Protein AF-A0A7K3VW36-F1 (afdb_monomer_lite)

Secondary structure (DSSP, 8-state):
-PPP--------------------------------HHHHHHHHHHHHHHHHHHT--SHHHHHHHHHHHGGGGGGS-HHHHHHHHHHHHT-SSHHHHHHHHHHHHHHHTT----HHHHHHHHHHHHT--SHHHHHHHHHHHGGGGTT--HHHHHHHHHHHHT--SHHHHHHHHHHGGGTGGGS-HHHHHHHHHHHHT--SHHHHHHHHHHHTTTGGGS-HHHHHHHHHHHHH-SSHHHHHHHHHHHSPP-

Structure (mmCIF, N/CA/C/O backbone):
data_AF-A0A7K3VW36-F1
#
_entry.id   AF-A0A7K3VW36-F1
#
loop_
_atom_site.group_PDB
_atom_site.id
_atom_site.type_symbol
_atom_site.label_atom_id
_atom_site.label_alt_id
_atom_site.label_comp_id
_atom_site.label_asym_id
_atom_site.label_entity_id
_atom_site.label_seq_id
_atom_site.pdbx_PDB_ins_code
_atom_site.Cartn_x
_atom_site.Cartn_y
_atom_site.Cartn_z
_atom_site.occupancy
_atom_site.B_iso_or_equiv
_atom_site.auth_seq_id
_atom_site.auth_comp_id
_atom_site.auth_asym_id
_atom_site.auth_atom_id
_atom_site.pdbx_PDB_model_num
ATOM 1 N N . MET A 1 1 ? 19.835 29.875 17.568 1.00 36.44 1 MET A N 1
ATOM 2 C CA . MET A 1 1 ? 20.721 29.649 18.728 1.00 36.44 1 MET A CA 1
ATOM 3 C C . MET A 1 1 ? 19.894 29.702 20.003 1.00 36.44 1 MET A C 1
ATOM 5 O O . MET A 1 1 ? 19.387 30.773 20.309 1.00 36.44 1 MET A O 1
ATOM 9 N N . PRO A 1 2 ? 19.715 28.583 20.715 1.00 43.22 2 PRO A N 1
ATOM 10 C CA . PRO A 1 2 ? 19.295 28.574 22.111 1.00 43.22 2 PRO A CA 1
ATOM 11 C C . PRO A 1 2 ? 20.517 28.477 23.054 1.00 43.22 2 PRO A C 1
ATOM 13 O O . PRO A 1 2 ? 21.545 27.924 22.655 1.00 43.22 2 PRO A O 1
ATOM 16 N N . PRO A 1 3 ? 20.447 29.038 24.275 1.00 42.12 3 PRO A N 1
ATOM 17 C CA . PRO A 1 3 ? 21.609 29.214 25.141 1.00 42.12 3 PRO A CA 1
ATOM 18 C C . PRO A 1 3 ? 21.984 27.955 25.934 1.00 42.12 3 PRO A C 1
ATOM 20 O O . PRO A 1 3 ? 21.138 27.226 26.451 1.00 42.12 3 PRO A O 1
ATOM 23 N N . HIS A 1 4 ? 23.298 27.770 26.060 1.00 32.81 4 HIS A N 1
ATOM 24 C CA . HIS A 1 4 ? 23.972 26.875 26.991 1.00 32.81 4 HIS A CA 1
ATOM 25 C C . HIS A 1 4 ? 23.725 27.302 28.445 1.00 32.81 4 HIS A C 1
ATOM 27 O O . HIS A 1 4 ? 23.904 28.470 28.782 1.00 32.81 4 HIS A O 1
ATOM 33 N N . PHE A 1 5 ? 23.422 26.342 29.319 1.00 33.84 5 PHE A N 1
ATOM 34 C CA . PHE A 1 5 ? 23.560 26.499 30.767 1.00 33.84 5 PHE A CA 1
ATOM 35 C C . PHE A 1 5 ? 24.604 25.501 31.277 1.00 33.84 5 PHE A C 1
ATOM 37 O O . PHE A 1 5 ? 24.358 24.300 31.337 1.00 33.84 5 PHE A O 1
ATOM 44 N N . SER A 1 6 ? 25.770 26.034 31.639 1.00 33.41 6 SER A N 1
ATOM 45 C CA . SER A 1 6 ? 26.812 25.364 32.421 1.00 33.41 6 SER A CA 1
ATOM 46 C C . SER A 1 6 ? 27.035 26.146 33.713 1.00 33.41 6 SER A C 1
ATOM 48 O O . SER A 1 6 ? 27.179 27.366 33.643 1.00 33.41 6 SER A O 1
ATOM 50 N N . ARG A 1 7 ? 27.102 25.427 34.845 1.00 32.59 7 ARG A N 1
ATOM 51 C CA . ARG A 1 7 ? 27.900 25.643 36.084 1.00 32.59 7 ARG A CA 1
ATOM 52 C C . ARG A 1 7 ? 27.167 24.997 37.268 1.00 32.59 7 ARG A C 1
ATOM 54 O O . ARG A 1 7 ? 26.006 25.298 37.506 1.00 32.59 7 ARG A O 1
ATOM 61 N N . GLU A 1 8 ? 27.694 23.921 37.852 1.00 30.16 8 GLU A N 1
ATOM 62 C CA . GLU A 1 8 ? 28.789 23.856 38.847 1.00 30.16 8 GLU A CA 1
ATOM 63 C C . GLU A 1 8 ? 28.429 24.445 40.220 1.00 30.16 8 GLU A C 1
ATOM 65 O O . GLU A 1 8 ? 28.323 25.655 40.360 1.00 30.16 8 GLU A O 1
ATOM 70 N N . PHE A 1 9 ? 28.376 23.576 41.238 1.00 30.92 9 PHE A N 1
ATOM 71 C CA . PHE A 1 9 ? 28.711 23.860 42.644 1.00 30.92 9 PHE A CA 1
ATOM 72 C C . PHE A 1 9 ? 29.263 22.559 43.265 1.00 30.92 9 PHE A C 1
ATOM 74 O O . PHE A 1 9 ? 28.558 21.560 43.354 1.00 30.92 9 PHE A O 1
ATOM 81 N N . HIS A 1 10 ? 30.592 22.433 43.331 1.00 30.31 10 HIS A N 1
ATOM 82 C CA . HIS A 1 10 ? 31.450 22.511 44.527 1.00 30.31 10 HIS A CA 1
ATOM 83 C C . HIS A 1 10 ? 31.069 21.647 45.751 1.00 30.31 10 HIS A C 1
ATOM 85 O O . HIS A 1 10 ? 30.142 21.966 46.482 1.00 30.31 10 HIS A O 1
ATOM 91 N N . GLY A 1 11 ? 31.929 20.651 46.018 1.00 27.89 11 GLY A N 1
ATOM 92 C CA . GLY A 1 11 ? 32.688 20.532 47.274 1.00 27.89 11 GLY A CA 1
ATOM 93 C C . GLY A 1 11 ? 32.010 19.893 48.492 1.00 27.89 11 GLY A C 1
ATOM 94 O O . GLY A 1 11 ? 31.206 20.529 49.155 1.00 27.89 11 GLY A O 1
ATOM 95 N N . ASN A 1 12 ? 32.453 18.696 48.895 1.00 30.39 12 ASN A N 1
ATOM 96 C CA . ASN A 1 12 ? 33.393 18.567 50.020 1.00 30.39 12 ASN A CA 1
ATOM 97 C C . ASN A 1 12 ? 33.825 17.113 50.263 1.00 30.39 12 ASN A C 1
ATOM 99 O O . ASN A 1 12 ? 33.031 16.177 50.201 1.00 30.39 12 ASN A O 1
ATOM 103 N N . SER A 1 13 ? 35.110 16.969 50.571 1.00 31.59 13 SER A N 1
ATOM 104 C CA . SER A 1 13 ? 35.807 15.726 50.895 1.00 31.59 13 SER A CA 1
ATOM 105 C C . SER A 1 13 ? 35.959 15.534 52.412 1.00 31.59 13 SER A C 1
ATOM 107 O O . SER A 1 13 ? 35.930 16.501 53.165 1.00 31.59 13 SER A O 1
ATOM 109 N N . PHE A 1 14 ? 36.287 14.287 52.780 1.00 31.48 14 PHE A N 1
ATOM 110 C CA . PHE A 1 14 ? 36.946 13.790 54.005 1.00 31.48 14 PHE A CA 1
ATOM 111 C C . PHE A 1 14 ? 36.103 13.304 55.195 1.00 31.48 14 PHE A C 1
ATOM 113 O O . PHE A 1 14 ? 35.306 14.027 55.778 1.00 31.48 14 PHE A O 1
ATOM 120 N N . GLY A 1 15 ? 36.419 12.070 55.620 1.00 31.69 15 GLY A N 1
ATOM 121 C CA . GLY A 1 15 ? 36.076 11.522 56.935 1.00 31.69 15 GLY A CA 1
ATOM 122 C C . GLY A 1 15 ? 36.072 9.990 57.002 1.00 31.69 15 GLY A C 1
ATOM 123 O O . GLY A 1 15 ? 35.011 9.383 57.073 1.00 31.69 15 GLY A O 1
ATOM 124 N N . LEU A 1 16 ? 37.249 9.354 56.965 1.00 31.91 16 LEU A N 1
ATOM 125 C CA . LEU A 1 16 ? 37.442 7.927 57.267 1.00 31.91 16 LEU A CA 1
ATOM 126 C C . LEU A 1 16 ? 37.305 7.652 58.779 1.00 31.91 16 LEU A C 1
ATOM 128 O O . LEU A 1 16 ? 37.846 8.423 59.563 1.00 31.91 16 LEU A O 1
ATOM 132 N N . PHE A 1 17 ? 36.676 6.520 59.133 1.00 31.59 17 PHE A N 1
ATOM 133 C CA . PHE A 1 17 ? 37.038 5.509 60.160 1.00 31.59 17 PHE A CA 1
ATOM 134 C C . PHE A 1 17 ? 35.830 4.966 60.949 1.00 31.59 17 PHE A C 1
ATOM 136 O O . PHE A 1 17 ? 35.119 5.708 61.613 1.00 31.59 17 PHE A O 1
ATOM 143 N N . GLY A 1 18 ? 35.662 3.634 60.926 1.00 30.70 18 GLY A N 1
ATOM 144 C CA . GLY A 1 18 ? 34.787 2.891 61.845 1.00 30.70 18 GLY A CA 1
ATOM 145 C C . GLY A 1 18 ? 34.035 1.712 61.210 1.00 30.70 18 GLY A C 1
ATOM 146 O O . GLY A 1 18 ? 32.873 1.837 60.846 1.00 30.70 18 GLY A O 1
ATOM 147 N N . LYS A 1 19 ? 34.679 0.543 61.093 1.00 33.72 19 LYS A N 1
ATOM 148 C CA . LYS A 1 19 ? 34.010 -0.776 60.976 1.00 33.72 19 LYS A CA 1
ATOM 149 C C . LYS A 1 19 ? 33.899 -1.398 62.386 1.00 33.72 19 LYS A C 1
ATOM 151 O O . LYS A 1 19 ? 34.647 -0.968 63.259 1.00 33.72 19 LYS A O 1
ATOM 156 N N . PRO A 1 20 ? 33.241 -2.558 62.568 1.00 45.00 20 PRO A N 1
ATOM 157 C CA . PRO A 1 20 ? 31.931 -3.012 62.077 1.00 45.00 20 PRO A CA 1
ATOM 158 C C . PRO A 1 20 ? 31.096 -3.588 63.247 1.00 45.00 20 PRO A C 1
ATOM 160 O O . PRO A 1 20 ? 31.674 -3.970 64.256 1.00 45.00 20 PRO A O 1
ATOM 163 N N . SER A 1 21 ? 29.776 -3.765 63.120 1.00 31.89 21 SER A N 1
ATOM 164 C CA . SER A 1 21 ? 29.065 -4.854 63.822 1.00 31.89 21 SER A CA 1
ATOM 165 C C . SER A 1 21 ? 27.608 -4.992 63.387 1.00 31.89 21 SER A C 1
ATOM 167 O O . SER A 1 21 ? 26.874 -4.016 63.307 1.00 31.89 21 SER A O 1
ATOM 169 N N . TYR A 1 22 ? 27.219 -6.257 63.238 1.00 31.02 22 TYR A N 1
ATOM 170 C CA . TYR A 1 22 ? 25.864 -6.804 63.277 1.00 31.02 22 TYR A CA 1
ATOM 171 C C . TYR A 1 22 ? 25.029 -6.828 61.984 1.00 31.02 22 TYR A C 1
ATOM 173 O O . TYR A 1 22 ? 24.286 -5.914 61.644 1.00 31.02 22 TYR A O 1
ATOM 181 N N . ILE A 1 23 ? 25.106 -7.984 61.316 1.00 36.59 23 ILE A N 1
ATOM 182 C CA . ILE A 1 23 ? 24.089 -8.509 60.400 1.00 36.59 23 ILE A CA 1
ATOM 183 C C . ILE A 1 23 ? 23.019 -9.214 61.245 1.00 36.59 23 ILE A C 1
ATOM 185 O O . ILE A 1 23 ? 23.367 -10.101 62.026 1.00 36.59 23 ILE A O 1
ATOM 189 N N . PRO A 1 24 ? 21.730 -8.950 60.990 1.00 38.75 24 PRO A N 1
ATOM 190 C CA . PRO A 1 24 ? 20.751 -10.025 60.975 1.00 38.75 24 PRO A CA 1
ATOM 191 C C . PRO A 1 24 ? 20.142 -10.175 59.581 1.00 38.75 24 PRO A C 1
ATOM 193 O O . PRO A 1 24 ? 19.717 -9.225 58.926 1.00 38.75 24 PRO A O 1
ATOM 196 N N . GLN A 1 25 ? 20.120 -11.427 59.145 1.00 37.16 25 GLN A N 1
ATOM 197 C CA . GLN A 1 25 ? 19.519 -11.910 57.915 1.00 37.16 25 GLN A CA 1
ATOM 198 C C . GLN A 1 25 ? 18.025 -11.553 57.867 1.00 37.16 25 GLN A C 1
ATOM 200 O O . GLN A 1 25 ? 17.256 -12.041 58.692 1.00 37.16 25 GLN A O 1
ATOM 205 N N . TYR A 1 26 ? 17.594 -10.799 56.853 1.00 33.72 26 TYR A N 1
ATOM 206 C CA . TYR A 1 26 ? 16.198 -10.818 56.413 1.00 33.72 26 TYR A CA 1
ATOM 207 C C . TYR A 1 26 ? 16.093 -11.532 55.070 1.00 33.72 26 TYR A C 1
ATOM 209 O O . TYR A 1 26 ? 16.411 -11.017 54.000 1.00 33.72 26 TYR A O 1
ATOM 217 N N . ARG A 1 27 ? 15.660 -12.786 55.194 1.00 35.97 27 ARG A N 1
ATOM 218 C CA . ARG A 1 27 ? 15.194 -13.683 54.144 1.00 35.97 27 ARG A CA 1
ATOM 219 C C . ARG A 1 27 ? 14.083 -12.985 53.348 1.00 35.97 27 ARG A C 1
ATOM 221 O O . ARG A 1 27 ? 13.131 -12.463 53.922 1.00 35.97 27 ARG A O 1
ATOM 228 N N . GLY A 1 28 ? 14.238 -12.972 52.026 1.00 36.66 28 GLY A N 1
ATOM 229 C CA . GLY A 1 28 ? 13.369 -12.259 51.100 1.00 36.66 28 GLY A CA 1
ATOM 230 C C . GLY A 1 28 ? 11.897 -12.665 51.156 1.00 36.66 28 GLY A C 1
ATOM 231 O O . GLY A 1 28 ? 11.545 -13.806 51.453 1.00 36.66 28 GLY A O 1
ATOM 232 N N . SER A 1 29 ? 11.035 -11.723 50.782 1.00 34.66 29 SER A N 1
ATOM 233 C CA . SER A 1 29 ? 9.713 -12.009 50.235 1.00 34.66 29 SER A CA 1
ATOM 234 C C . SER A 1 29 ? 9.232 -10.847 49.371 1.00 34.66 29 SER A C 1
ATOM 236 O O . SER A 1 29 ? 8.868 -9.789 49.865 1.00 34.66 29 SER A O 1
ATOM 238 N N . ARG A 1 30 ? 9.199 -11.132 48.065 1.00 38.16 30 ARG A N 1
ATOM 239 C CA . ARG A 1 30 ? 8.339 -10.540 47.031 1.00 38.16 30 ARG A CA 1
ATOM 240 C C . ARG A 1 30 ? 8.540 -9.047 46.771 1.00 38.16 30 ARG A C 1
ATOM 242 O O . ARG A 1 30 ? 7.785 -8.195 47.228 1.00 38.16 30 ARG A O 1
ATOM 249 N N . LEU A 1 31 ? 9.481 -8.775 45.866 1.00 37.59 31 LEU A N 1
ATOM 250 C CA . LEU A 1 31 ? 9.362 -7.677 44.911 1.00 37.59 31 LEU A CA 1
ATOM 251 C C . LEU A 1 31 ? 8.029 -7.844 44.166 1.00 37.59 31 LEU A C 1
ATOM 253 O O . LEU A 1 31 ? 7.943 -8.521 43.144 1.00 37.59 31 LEU A O 1
ATOM 257 N N . GLY A 1 32 ? 6.967 -7.255 44.713 1.00 38.22 32 GLY A N 1
ATOM 258 C CA . GLY A 1 32 ? 5.802 -6.907 43.926 1.00 38.22 32 GLY A CA 1
ATOM 259 C C . GLY A 1 32 ? 6.311 -6.022 42.803 1.00 38.22 32 GLY A C 1
ATOM 260 O O . GLY A 1 32 ? 6.864 -4.953 43.059 1.00 38.22 32 GLY A O 1
ATOM 261 N N . THR A 1 33 ? 6.194 -6.501 41.569 1.00 41.50 33 THR A N 1
ATOM 262 C CA . THR A 1 33 ? 6.465 -5.716 40.372 1.00 41.50 33 THR A CA 1
ATOM 263 C C . THR A 1 33 ? 5.614 -4.454 40.458 1.00 41.50 33 THR A C 1
ATOM 265 O O . THR A 1 33 ? 4.423 -4.482 40.138 1.00 41.50 33 THR A O 1
ATOM 268 N N . ARG A 1 34 ? 6.198 -3.349 40.936 1.00 41.06 34 ARG A N 1
ATOM 269 C CA . ARG A 1 34 ? 5.627 -2.013 40.793 1.00 41.06 34 ARG A CA 1
ATOM 270 C C . ARG A 1 34 ? 5.617 -1.731 39.297 1.00 41.06 34 ARG A C 1
ATOM 272 O O . ARG A 1 34 ? 6.562 -1.177 38.751 1.00 41.06 34 ARG A O 1
ATOM 279 N N . ARG A 1 35 ? 4.557 -2.171 38.617 1.00 47.94 35 ARG A N 1
ATOM 280 C CA . ARG A 1 35 ? 4.200 -1.626 37.311 1.00 47.94 35 ARG A CA 1
ATOM 281 C C . ARG A 1 35 ? 3.974 -0.135 37.548 1.00 47.94 35 ARG A C 1
ATOM 283 O O . ARG A 1 35 ? 3.162 0.228 38.398 1.00 47.94 35 ARG A O 1
ATOM 290 N N . HIS A 1 36 ? 4.766 0.697 36.881 1.00 42.81 36 HIS A N 1
ATOM 291 C CA . HIS A 1 36 ? 4.729 2.148 37.024 1.00 42.81 36 HIS A CA 1
ATOM 292 C C . HIS A 1 36 ? 3.283 2.676 36.887 1.00 42.81 36 HIS A C 1
ATOM 294 O O . HIS A 1 36 ? 2.604 2.309 35.925 1.00 42.81 36 HIS A O 1
ATOM 300 N N . PRO A 1 37 ? 2.802 3.549 37.796 1.00 51.00 37 PRO A N 1
ATOM 301 C CA . PRO A 1 37 ? 1.452 4.122 37.722 1.00 51.00 37 PRO A CA 1
ATOM 302 C C . PRO A 1 37 ? 1.203 4.904 36.421 1.00 51.00 37 PRO A C 1
ATOM 304 O O . PRO A 1 37 ? 0.078 4.938 35.931 1.00 51.00 37 PRO A O 1
ATOM 307 N N . SER A 1 38 ? 2.259 5.439 35.805 1.00 53.50 38 SER A N 1
ATOM 308 C CA . SER A 1 38 ? 2.219 6.193 34.547 1.00 53.50 38 SER A CA 1
ATOM 309 C C . SER A 1 38 ? 1.736 5.375 33.340 1.00 53.50 38 SER A C 1
ATOM 311 O O . SER A 1 38 ? 1.182 5.933 32.400 1.00 53.50 38 SER A O 1
ATOM 313 N N . CYS A 1 39 ? 1.928 4.050 33.347 1.00 50.50 39 CYS A N 1
ATOM 314 C CA . CYS A 1 39 ? 1.500 3.187 32.241 1.00 50.50 39 CYS A CA 1
ATOM 315 C C . CYS A 1 39 ? 0.005 2.844 32.308 1.00 50.50 39 CYS A C 1
ATOM 317 O O . CYS A 1 39 ? -0.601 2.541 31.283 1.00 50.50 39 CYS A O 1
ATOM 319 N N . ARG A 1 40 ? -0.594 2.875 33.508 1.00 56.19 40 ARG A N 1
ATOM 320 C CA . ARG A 1 40 ? -2.008 2.529 33.699 1.00 56.19 40 ARG A CA 1
ATOM 321 C C . ARG A 1 40 ? -2.915 3.660 33.202 1.00 56.19 40 ARG A C 1
ATOM 323 O O . ARG A 1 40 ? -3.839 3.400 32.443 1.00 56.19 40 ARG A O 1
ATOM 330 N N . THR A 1 41 ? -2.553 4.906 33.504 1.00 72.25 41 THR A N 1
ATOM 331 C CA . THR A 1 41 ? -3.306 6.095 33.076 1.00 72.25 41 THR A CA 1
ATOM 332 C C . THR A 1 41 ? -3.262 6.324 31.565 1.00 72.25 41 THR A C 1
ATOM 334 O O . THR A 1 41 ? -4.254 6.755 30.987 1.00 72.25 41 THR A O 1
ATOM 337 N N . ALA A 1 42 ? -2.144 6.010 30.901 1.00 79.25 42 ALA A N 1
ATOM 338 C CA . ALA A 1 42 ? -2.022 6.154 29.449 1.00 79.25 42 ALA A CA 1
ATOM 339 C C . ALA A 1 42 ? -2.942 5.184 28.686 1.00 79.25 42 ALA A C 1
ATOM 341 O O . ALA A 1 42 ? -3.637 5.601 27.763 1.00 79.25 42 ALA A O 1
ATOM 342 N N . SER A 1 43 ? -2.990 3.911 29.095 1.00 82.19 43 SER A N 1
ATOM 343 C CA . SER A 1 43 ? -3.873 2.905 28.482 1.00 82.19 43 SER A CA 1
ATOM 344 C C . SER A 1 43 ? -5.354 3.209 28.743 1.00 82.19 43 SER A C 1
ATOM 346 O O . SER A 1 43 ? -6.169 3.166 27.823 1.00 82.19 43 SER A O 1
ATOM 348 N N . GLU A 1 44 ? -5.693 3.624 29.967 1.00 86.56 44 GLU A N 1
ATOM 349 C CA . GLU A 1 44 ? -7.048 4.066 30.323 1.00 86.56 44 GLU A CA 1
ATOM 350 C C . GLU A 1 44 ? -7.480 5.298 29.512 1.00 86.56 44 GLU A C 1
ATOM 352 O O . GLU A 1 44 ? -8.621 5.377 29.053 1.00 86.56 44 GLU A O 1
ATOM 357 N N . LEU A 1 45 ? -6.567 6.247 29.274 1.00 87.94 45 LEU A N 1
ATOM 358 C CA . LEU A 1 45 ? -6.830 7.408 28.427 1.00 87.94 45 LEU A CA 1
ATOM 359 C C . LEU A 1 45 ? -7.058 7.005 26.964 1.00 87.94 45 LEU A C 1
ATOM 361 O O . LEU A 1 45 ? -8.018 7.477 26.361 1.00 87.94 45 LEU A O 1
ATOM 365 N N . GLN A 1 46 ? -6.224 6.124 26.402 1.00 88.94 46 GLN A N 1
ATOM 366 C CA . GLN A 1 46 ? -6.404 5.613 25.036 1.00 88.94 46 GLN A CA 1
ATOM 367 C C . GLN A 1 46 ? -7.764 4.916 24.876 1.00 88.94 46 GLN A C 1
ATOM 369 O O . GLN A 1 46 ? -8.492 5.183 23.922 1.00 88.94 46 GLN A O 1
ATOM 374 N N . GLN A 1 47 ? -8.142 4.074 25.842 1.00 90.00 47 GLN A N 1
ATOM 375 C CA . GLN A 1 47 ? -9.451 3.417 25.871 1.00 90.00 47 GLN A CA 1
ATOM 376 C C . GLN A 1 47 ? -10.592 4.430 25.942 1.00 90.00 47 GLN A C 1
ATOM 378 O O . GLN A 1 47 ? -11.568 4.307 25.205 1.00 90.00 47 GLN A O 1
ATOM 383 N N . ARG A 1 48 ? -10.465 5.450 26.798 1.00 90.81 48 ARG A N 1
ATOM 384 C CA . ARG A 1 48 ? -11.478 6.497 26.938 1.00 90.81 48 ARG A CA 1
ATOM 385 C C . ARG A 1 48 ? -11.641 7.314 25.660 1.00 90.81 48 ARG A C 1
ATOM 387 O O . ARG A 1 48 ? -12.772 7.598 25.288 1.00 90.81 48 ARG A O 1
ATOM 394 N N . ILE A 1 49 ? -10.545 7.665 24.986 1.00 89.56 49 ILE A N 1
ATOM 395 C CA . ILE A 1 49 ? -10.590 8.364 23.695 1.00 89.56 49 ILE A CA 1
ATOM 396 C C . ILE A 1 49 ? -11.346 7.519 22.667 1.00 89.56 49 ILE A C 1
ATOM 398 O O . ILE A 1 49 ? -12.239 8.033 22.007 1.00 89.56 49 ILE A O 1
ATOM 402 N N . ILE A 1 50 ? -11.056 6.220 22.577 1.00 90.31 50 ILE A N 1
ATOM 403 C CA . ILE A 1 50 ? -11.733 5.334 21.620 1.00 90.31 50 ILE A CA 1
ATOM 404 C C . ILE A 1 50 ? -13.229 5.219 21.920 1.00 90.31 50 ILE A C 1
ATOM 406 O O . ILE A 1 50 ? -14.033 5.330 21.003 1.00 90.31 50 ILE A O 1
ATOM 410 N N . VAL A 1 51 ? -13.619 5.087 23.191 1.00 92.00 51 VAL A N 1
ATOM 411 C CA . VAL A 1 51 ? -15.040 5.079 23.586 1.00 92.00 51 VAL A CA 1
ATOM 412 C C . VAL A 1 51 ? -15.739 6.393 23.221 1.00 92.00 51 VAL A C 1
ATOM 414 O O . VAL A 1 51 ? -16.897 6.376 22.813 1.00 92.00 51 VAL A O 1
ATOM 417 N N . LEU A 1 52 ? -15.054 7.536 23.341 1.00 91.88 52 LEU A N 1
ATOM 418 C CA . LEU A 1 52 ? -15.617 8.820 22.917 1.00 91.88 52 LEU A CA 1
ATOM 419 C C . LEU A 1 52 ? -15.847 8.859 21.405 1.00 91.88 52 LEU A C 1
ATOM 421 O O . LEU A 1 52 ? -16.905 9.314 20.988 1.00 91.88 52 LEU A O 1
ATOM 425 N N . ILE A 1 53 ? -14.908 8.344 20.607 1.00 91.31 53 ILE A N 1
ATOM 426 C CA . ILE A 1 53 ? -15.041 8.262 19.143 1.00 91.31 53 ILE A CA 1
ATOM 427 C C . ILE A 1 53 ? -16.195 7.336 18.747 1.00 91.31 53 ILE A C 1
ATOM 429 O O . ILE A 1 53 ? -16.997 7.687 17.886 1.00 91.31 53 ILE A O 1
ATOM 433 N N . GLU A 1 54 ? -16.317 6.178 19.401 1.00 89.44 54 GLU A N 1
ATOM 434 C CA . GLU A 1 54 ? -17.436 5.245 19.202 1.00 89.44 54 GLU A CA 1
ATOM 435 C C . GLU A 1 54 ? -18.793 5.904 19.479 1.00 89.44 54 GLU A C 1
ATOM 437 O O . GLU A 1 54 ? -19.766 5.634 18.777 1.00 89.44 54 GLU A O 1
ATOM 442 N N . GLY A 1 55 ? -18.848 6.785 20.481 1.00 90.12 55 GLY A N 1
ATOM 443 C CA . GLY A 1 55 ? -20.048 7.526 20.865 1.00 90.12 55 GLY A CA 1
ATOM 444 C C . GLY A 1 55 ? -20.378 8.740 19.990 1.00 90.12 55 GLY A C 1
ATOM 445 O O . GLY A 1 55 ? -21.413 9.366 20.223 1.00 90.12 55 GLY A O 1
ATOM 446 N N . LEU A 1 56 ? -19.541 9.102 19.009 1.00 91.19 56 LEU A N 1
ATOM 447 C CA . LEU A 1 56 ? -19.848 10.193 18.077 1.00 91.19 56 LEU A CA 1
ATOM 448 C C . LEU A 1 56 ? -20.968 9.756 17.133 1.00 91.19 56 LEU A C 1
ATOM 450 O O . LEU A 1 56 ? -20.818 8.775 16.407 1.00 91.19 56 LEU A O 1
ATOM 454 N N . ASN A 1 57 ? -22.092 10.476 17.154 1.00 88.56 57 ASN A N 1
ATOM 455 C CA . ASN A 1 57 ? -23.260 10.164 16.324 1.00 88.56 57 ASN A CA 1
ATOM 456 C C . ASN A 1 57 ? -23.111 10.656 14.885 1.00 88.56 57 ASN A C 1
ATOM 458 O O . ASN A 1 57 ? -23.663 10.037 13.979 1.00 88.56 57 ASN A O 1
ATOM 462 N N . ASP A 1 58 ? -22.393 11.761 14.689 1.00 89.50 58 ASP A N 1
ATOM 463 C CA . ASP A 1 58 ? -22.121 12.289 13.361 1.00 89.50 58 ASP A CA 1
ATOM 464 C C . ASP A 1 58 ? -20.997 11.469 12.692 1.00 89.50 58 ASP A C 1
ATOM 466 O O . ASP A 1 58 ? -19.910 11.333 13.271 1.00 89.50 58 ASP A O 1
ATOM 470 N N . PRO A 1 59 ? -21.240 10.876 11.508 1.00 85.25 59 PRO A N 1
ATOM 471 C CA . PRO A 1 59 ? -20.229 10.096 10.798 1.00 85.25 59 PRO A CA 1
ATOM 472 C C . PRO A 1 59 ? -18.989 10.909 10.411 1.00 85.25 59 PRO A C 1
ATOM 474 O O . PRO A 1 59 ? -17.885 10.367 10.469 1.00 85.25 59 PRO A O 1
ATOM 477 N N . GLY A 1 60 ? -19.154 12.193 10.080 1.00 86.88 60 GLY A N 1
ATOM 478 C CA . GLY A 1 60 ? -18.058 13.087 9.712 1.00 86.88 60 GLY A CA 1
ATOM 479 C C . GLY A 1 60 ? -17.172 13.424 10.910 1.00 86.88 60 GLY A C 1
ATOM 480 O O . GLY A 1 60 ? -15.950 13.301 10.824 1.00 86.88 60 GLY A O 1
ATOM 481 N N . ASP A 1 61 ? -17.767 13.740 12.065 1.00 90.62 61 ASP A N 1
ATOM 482 C CA . ASP A 1 61 ? -17.028 13.927 13.322 1.00 90.62 61 ASP A CA 1
ATOM 483 C C . ASP A 1 61 ? -16.257 12.658 13.699 1.00 90.62 61 ASP A C 1
ATOM 485 O O . ASP A 1 61 ? -15.106 12.718 14.146 1.00 90.62 61 ASP A O 1
ATOM 489 N N . ARG A 1 62 ? -16.876 11.487 13.499 1.00 92.06 62 ARG A N 1
ATOM 490 C CA . ARG A 1 62 ? -16.225 10.198 13.744 1.00 92.06 62 ARG A CA 1
ATOM 491 C C . ARG A 1 62 ? -15.041 9.988 12.805 1.00 92.06 62 ARG A C 1
ATOM 493 O O . ARG A 1 62 ? -13.965 9.634 13.283 1.00 92.06 62 ARG A O 1
ATOM 500 N N . ALA A 1 63 ? -15.209 10.225 11.508 1.00 90.25 63 ALA A N 1
ATOM 501 C CA . ALA A 1 63 ? -14.139 10.118 10.521 1.00 90.25 63 ALA A CA 1
ATOM 502 C C . ALA A 1 63 ? -12.977 11.071 10.837 1.00 90.25 63 ALA A C 1
ATOM 504 O O . ALA A 1 63 ? -11.818 10.655 10.850 1.00 90.25 63 ALA A O 1
ATOM 505 N N . PHE A 1 64 ? -13.284 12.320 11.195 1.00 90.44 64 PHE A N 1
ATOM 506 C CA . PHE A 1 64 ? -12.294 13.316 11.594 1.00 90.44 64 PHE A CA 1
ATOM 507 C C . PHE A 1 64 ? -11.528 12.897 12.857 1.00 90.44 64 PHE A C 1
ATOM 509 O O . PHE A 1 64 ? -10.301 13.000 12.924 1.00 90.44 64 PHE A O 1
ATOM 516 N N . ALA A 1 65 ? -12.229 12.369 13.862 1.00 92.50 65 ALA A N 1
ATOM 517 C CA . ALA A 1 65 ? -11.589 11.894 15.081 1.00 92.50 65 ALA A CA 1
ATOM 518 C C . ALA A 1 65 ? -10.702 10.658 14.837 1.00 92.50 65 ALA A C 1
ATOM 520 O O . ALA A 1 65 ? -9.638 10.541 15.449 1.00 92.50 65 ALA A O 1
ATOM 521 N N . LEU A 1 66 ? -11.109 9.761 13.930 1.00 92.94 66 LEU A N 1
ATOM 522 C CA . LEU A 1 66 ? -10.290 8.631 13.487 1.00 92.94 66 LEU A CA 1
ATOM 523 C C . LEU A 1 66 ? -9.030 9.128 12.769 1.00 92.94 66 LEU A C 1
ATOM 525 O O . LEU A 1 66 ? -7.931 8.767 13.184 1.00 92.94 66 LEU A O 1
ATOM 529 N N . SER A 1 67 ? -9.171 10.016 11.784 1.00 89.12 67 SER A N 1
ATOM 530 C CA . SER A 1 67 ? -8.061 10.676 11.076 1.00 89.12 67 SER A CA 1
ATOM 531 C C . SER A 1 67 ? -7.019 11.254 12.049 1.00 89.12 67 SER A C 1
ATOM 533 O O . SER A 1 67 ? -5.829 10.936 11.968 1.00 89.12 67 SER A O 1
ATOM 535 N N . GLY A 1 68 ? -7.465 11.977 13.083 1.00 88.38 68 GLY A N 1
ATOM 536 C CA . GLY A 1 68 ? -6.585 12.544 14.112 1.00 88.38 68 GLY A CA 1
ATOM 537 C C . GLY A 1 68 ? -5.779 11.520 14.931 1.00 88.38 68 GLY A C 1
ATOM 538 O O . GLY A 1 68 ? -4.768 11.877 15.547 1.00 88.38 68 GLY A O 1
ATOM 539 N N . LEU A 1 69 ? -6.185 10.246 14.948 1.00 88.12 69 LEU A N 1
ATOM 540 C CA . LEU A 1 69 ? -5.460 9.153 15.604 1.00 88.12 69 LEU A CA 1
ATOM 541 C C . LEU A 1 69 ? -4.530 8.374 14.672 1.00 88.12 69 LEU A C 1
ATOM 543 O O . LEU A 1 69 ? -3.703 7.611 15.178 1.00 88.12 69 LEU A O 1
ATOM 547 N N . GLY A 1 70 ? -4.622 8.566 13.356 1.00 84.06 70 GLY A N 1
ATOM 548 C CA . GLY A 1 70 ? -3.969 7.710 12.370 1.00 84.06 70 GLY A CA 1
ATOM 549 C C . GLY A 1 70 ? -2.461 7.572 12.568 1.00 84.06 70 GLY A C 1
ATOM 550 O O . GLY A 1 70 ? -1.970 6.472 12.810 1.00 84.06 70 GLY A O 1
ATOM 551 N N . ALA A 1 71 ? -1.725 8.684 12.645 1.00 81.75 71 ALA A N 1
ATOM 552 C CA . ALA A 1 71 ? -0.276 8.664 12.888 1.00 81.75 71 ALA A CA 1
ATOM 553 C C . ALA A 1 71 ? 0.129 8.086 14.263 1.00 81.75 71 ALA A C 1
ATOM 555 O O . ALA A 1 71 ? 1.296 7.773 14.495 1.00 81.75 71 ALA A O 1
ATOM 556 N N . ARG A 1 72 ? -0.817 7.953 15.201 1.00 85.38 72 ARG A N 1
ATOM 557 C CA . ARG A 1 72 ? -0.582 7.425 16.554 1.00 85.38 72 ARG A CA 1
ATOM 558 C C . ARG A 1 72 ? -0.945 5.950 16.693 1.00 85.38 72 ARG A C 1
ATOM 560 O O . ARG A 1 72 ? -0.753 5.403 17.780 1.00 85.38 72 ARG A O 1
ATOM 567 N N . LEU A 1 73 ? -1.417 5.299 15.627 1.00 85.31 73 LEU A N 1
ATOM 568 C CA . LEU A 1 73 ? -1.887 3.915 15.665 1.00 85.31 73 LEU A CA 1
ATOM 569 C C . LEU A 1 73 ? -0.819 2.934 16.195 1.00 85.31 73 LEU A C 1
ATOM 571 O O . LEU A 1 73 ? -1.122 2.086 17.037 1.00 85.31 73 LEU A O 1
ATOM 575 N N . ALA A 1 74 ? 0.447 3.108 15.798 1.00 84.06 74 ALA A N 1
ATOM 576 C CA . ALA A 1 74 ? 1.592 2.326 16.280 1.00 84.06 74 ALA A CA 1
ATOM 577 C C . ALA A 1 74 ? 1.795 2.354 17.801 1.00 84.06 74 ALA A C 1
ATOM 579 O O . ALA A 1 74 ? 2.321 1.400 18.370 1.00 84.06 74 ALA A O 1
ATOM 580 N N . GLY A 1 75 ? 1.375 3.430 18.472 1.00 84.25 75 GLY A N 1
ATOM 581 C CA . GLY A 1 75 ? 1.497 3.584 19.924 1.00 84.25 75 GLY A CA 1
ATOM 582 C C . GLY A 1 75 ? 0.339 2.979 20.723 1.00 84.25 75 GLY A C 1
ATOM 583 O O . GLY A 1 75 ? 0.324 3.087 21.953 1.00 84.25 75 GLY A O 1
ATOM 584 N N . LEU A 1 76 ? -0.655 2.395 20.050 1.00 86.00 76 LEU A N 1
ATOM 585 C CA . LEU A 1 76 ? -1.832 1.802 20.679 1.00 86.00 76 LEU A CA 1
ATOM 586 C C . LEU A 1 76 ? -1.638 0.306 20.928 1.00 86.00 76 LEU A C 1
ATOM 588 O O . LEU A 1 76 ? -0.937 -0.385 20.192 1.00 86.00 76 LEU A O 1
ATOM 592 N N . ALA A 1 77 ? -2.310 -0.217 21.954 1.00 86.94 77 ALA A N 1
ATOM 593 C CA . ALA A 1 77 ? -2.381 -1.660 22.162 1.00 86.94 77 ALA A CA 1
ATOM 594 C C . ALA A 1 77 ? -3.066 -2.354 20.960 1.00 86.94 77 ALA A C 1
ATOM 596 O O . ALA A 1 77 ? -4.010 -1.784 20.406 1.00 86.94 77 ALA A O 1
ATOM 597 N N . PRO A 1 78 ? -2.688 -3.594 20.590 1.00 84.88 78 PRO A N 1
ATOM 598 C CA . PRO A 1 78 ? -3.251 -4.290 19.424 1.00 84.88 78 PRO A CA 1
ATOM 599 C C . PRO A 1 78 ? -4.786 -4.363 19.403 1.00 84.88 78 PRO A C 1
ATOM 601 O O . PRO A 1 78 ? -5.411 -4.202 18.359 1.00 84.88 78 PRO A O 1
ATOM 604 N N . GLN A 1 79 ? -5.418 -4.524 20.569 1.00 86.94 79 GLN A N 1
ATOM 605 C CA . GLN A 1 79 ? -6.880 -4.547 20.691 1.00 86.94 79 GLN A CA 1
ATOM 606 C C . GLN A 1 79 ? -7.517 -3.199 20.320 1.00 86.94 79 GLN A C 1
ATOM 608 O O . GLN A 1 79 ? -8.629 -3.154 19.802 1.00 86.94 79 GLN A O 1
ATOM 613 N N . LEU A 1 80 ? -6.822 -2.092 20.590 1.00 88.44 80 LEU A N 1
ATOM 614 C CA . LEU A 1 80 ? -7.270 -0.745 20.244 1.00 88.44 80 LEU A CA 1
ATOM 615 C C . LEU A 1 80 ? -7.048 -0.447 18.760 1.00 88.44 80 LEU A C 1
ATOM 617 O O . LEU A 1 80 ? -7.916 0.156 18.138 1.00 88.44 80 LEU A O 1
ATOM 621 N N . GLN A 1 81 ? -5.945 -0.930 18.182 1.00 88.75 81 GLN A N 1
ATOM 622 C CA . GLN A 1 81 ? -5.714 -0.868 16.736 1.00 88.75 81 GLN A CA 1
ATOM 623 C C . GLN A 1 81 ? -6.849 -1.575 15.987 1.00 88.75 81 GLN A C 1
ATOM 625 O O . GLN A 1 81 ? -7.463 -0.987 15.103 1.00 88.75 81 GLN A O 1
ATOM 630 N N . GLN A 1 82 ? -7.204 -2.795 16.408 1.00 88.81 82 GLN A N 1
ATOM 631 C CA . GLN A 1 82 ? -8.312 -3.544 15.816 1.00 88.81 82 GLN A CA 1
ATOM 632 C C . GLN A 1 82 ? -9.652 -2.811 15.934 1.00 88.81 82 GLN A C 1
ATOM 634 O O . GLN A 1 82 ? -10.403 -2.764 14.963 1.00 88.81 82 GLN A O 1
ATOM 639 N N . ARG A 1 83 ? -9.948 -2.208 17.092 1.00 90.19 83 ARG A N 1
ATOM 640 C CA . ARG A 1 83 ? -11.171 -1.408 17.271 1.00 90.19 83 ARG A CA 1
ATOM 641 C C . ARG A 1 83 ? -11.217 -0.208 16.333 1.00 90.19 83 ARG A C 1
ATOM 643 O O . ARG A 1 83 ? -12.264 0.052 15.760 1.00 90.19 83 ARG A O 1
ATOM 650 N N . LEU A 1 84 ? -10.101 0.492 16.141 1.00 90.56 84 LEU A N 1
ATOM 651 C CA . LEU A 1 84 ? -10.049 1.622 15.213 1.00 90.56 84 LEU A CA 1
ATOM 652 C C . LEU A 1 84 ? -10.284 1.189 13.765 1.00 90.56 84 LEU A C 1
ATOM 654 O O . LEU A 1 84 ? -11.042 1.852 13.067 1.00 90.56 84 LEU A O 1
ATOM 658 N N . ILE A 1 85 ? -9.721 0.056 13.334 1.00 90.56 85 ILE A N 1
ATOM 659 C CA . ILE A 1 85 ? -10.009 -0.499 12.001 1.00 90.56 85 ILE A CA 1
ATOM 660 C C . ILE A 1 85 ? -11.498 -0.842 11.854 1.00 90.56 85 ILE A C 1
ATOM 662 O O . ILE A 1 85 ? -12.104 -0.463 10.860 1.00 90.56 85 ILE A O 1
ATOM 666 N N . VAL A 1 86 ? -12.118 -1.467 12.862 1.00 91.00 86 VAL A N 1
ATOM 667 C CA . VAL A 1 86 ? -13.571 -1.738 12.868 1.00 91.00 86 VAL A CA 1
ATOM 668 C C . VAL A 1 86 ? -14.393 -0.448 12.782 1.00 91.00 86 VAL A C 1
ATOM 670 O O . VAL A 1 86 ? -15.430 -0.413 12.126 1.00 91.00 86 VAL A O 1
ATOM 673 N N . LEU A 1 87 ? -13.946 0.631 13.425 1.00 91.94 87 LEU A N 1
ATOM 674 C CA . LEU A 1 87 ? -14.643 1.914 13.343 1.00 91.94 87 LEU A CA 1
ATOM 675 C C . LEU A 1 87 ? -14.553 2.533 11.952 1.00 91.94 87 LEU A C 1
ATOM 677 O O . LEU A 1 87 ? -15.544 3.099 11.500 1.00 91.94 87 LEU A O 1
ATOM 681 N N . VAL A 1 88 ? -13.414 2.381 11.271 1.00 93.06 88 VAL A N 1
ATOM 682 C CA . VAL A 1 88 ? -13.265 2.763 9.861 1.00 93.06 88 VAL A CA 1
ATOM 683 C C . VAL A 1 88 ? -14.159 1.898 8.966 1.00 93.06 88 VAL A C 1
ATOM 685 O O . VAL A 1 88 ? -14.835 2.438 8.098 1.00 93.06 88 VAL A O 1
ATOM 688 N N . GLU A 1 89 ? -14.242 0.582 9.204 1.00 90.88 89 GLU A N 1
ATOM 689 C CA . GLU A 1 89 ? -15.181 -0.316 8.502 1.00 90.88 89 GLU A CA 1
ATOM 690 C C . GLU A 1 89 ? -16.640 0.144 8.631 1.00 90.88 89 GLU A C 1
ATOM 692 O O . GLU A 1 89 ? -17.413 -0.003 7.688 1.00 90.88 89 GLU A O 1
ATOM 697 N N . GLY A 1 90 ? -17.010 0.724 9.775 1.00 89.69 90 GLY A N 1
ATOM 698 C CA . GLY A 1 90 ? -18.354 1.235 10.042 1.00 89.69 90 GLY A CA 1
ATOM 699 C C . GLY A 1 90 ? -18.659 2.632 9.487 1.00 89.69 90 GLY A C 1
ATOM 700 O O . GLY A 1 90 ? -19.757 3.134 9.735 1.00 89.69 90 GLY A O 1
ATOM 701 N N . LEU A 1 91 ? -17.725 3.291 8.792 1.00 90.88 91 LEU A N 1
ATOM 702 C CA . LEU A 1 91 ? -17.993 4.570 8.127 1.00 90.88 91 LEU A CA 1
ATOM 703 C C . LEU A 1 91 ? -18.748 4.323 6.813 1.00 90.88 91 LEU A C 1
ATOM 705 O O . LEU A 1 91 ? -18.304 3.558 5.960 1.00 90.88 91 LEU A O 1
ATOM 709 N N . ASN A 1 92 ? -19.889 4.992 6.644 1.00 87.81 92 ASN A N 1
ATOM 710 C CA . ASN A 1 92 ? -20.759 4.780 5.483 1.00 87.81 92 ASN A CA 1
ATOM 711 C C . ASN A 1 92 ? -20.241 5.467 4.213 1.00 87.81 92 ASN A C 1
ATOM 713 O O . ASN A 1 92 ? -20.447 4.953 3.116 1.00 87.81 92 ASN A O 1
ATOM 717 N N . ASP A 1 93 ? -19.592 6.625 4.350 1.00 90.06 93 ASP A N 1
ATOM 718 C CA . ASP A 1 93 ? -19.066 7.374 3.211 1.00 90.06 93 ASP A CA 1
ATOM 719 C C . ASP A 1 93 ? -17.702 6.788 2.776 1.00 90.06 93 ASP A C 1
ATOM 721 O O . ASP A 1 93 ? -16.772 6.699 3.589 1.00 90.06 93 ASP A O 1
ATOM 725 N N . PRO A 1 94 ? -17.539 6.359 1.508 1.00 88.75 94 PRO A N 1
ATOM 726 C CA . PRO A 1 94 ? -16.253 5.919 0.971 1.00 88.75 94 PRO A CA 1
ATOM 727 C C . PRO A 1 94 ? -15.127 6.951 1.117 1.00 88.75 94 PRO A C 1
ATOM 729 O O . PRO A 1 94 ? -13.986 6.560 1.356 1.00 88.75 94 PRO A O 1
ATOM 732 N N . LYS A 1 95 ? -15.429 8.249 1.019 1.00 90.94 95 LYS A N 1
ATOM 733 C CA . LYS A 1 95 ? -14.454 9.333 1.181 1.00 90.94 95 LYS A CA 1
ATOM 734 C C . LYS A 1 95 ? -13.948 9.423 2.616 1.00 90.94 95 LYS A C 1
ATOM 736 O O . LYS A 1 95 ? -12.748 9.596 2.836 1.00 90.94 95 LYS A O 1
ATOM 741 N N . ASP A 1 96 ? -14.841 9.271 3.588 1.00 92.50 96 ASP A N 1
ATOM 742 C CA . ASP A 1 96 ? -14.480 9.263 5.007 1.00 92.50 96 ASP A CA 1
ATOM 743 C C . ASP A 1 96 ? -13.602 8.051 5.332 1.00 92.50 96 ASP A C 1
ATOM 745 O O . ASP A 1 96 ? -12.581 8.179 6.014 1.00 92.50 96 ASP A O 1
ATOM 749 N N . ARG A 1 97 ? -13.949 6.880 4.773 1.00 93.12 97 ARG A N 1
ATOM 750 C CA . ARG A 1 97 ? -13.122 5.667 4.863 1.00 93.12 97 ARG A CA 1
ATOM 751 C C . ARG A 1 97 ? -11.735 5.883 4.273 1.00 93.12 97 ARG A C 1
ATOM 753 O O . ARG A 1 97 ? -10.748 5.605 4.947 1.00 93.12 97 ARG A O 1
ATOM 760 N N . ALA A 1 98 ? -11.655 6.392 3.046 1.00 93.69 98 ALA A N 1
ATOM 761 C CA . ALA A 1 98 ? -10.389 6.644 2.364 1.00 93.69 98 ALA A CA 1
ATOM 762 C C . ALA A 1 98 ? -9.507 7.629 3.142 1.00 93.69 98 ALA A C 1
ATOM 764 O O . ALA A 1 98 ? -8.325 7.371 3.349 1.00 93.69 98 ALA A O 1
ATOM 765 N N . THR A 1 99 ? -10.101 8.714 3.645 1.00 92.88 99 THR A N 1
ATOM 766 C CA . THR A 1 99 ? -9.398 9.727 4.445 1.00 92.88 99 THR A CA 1
ATOM 767 C C . THR A 1 99 ? -8.827 9.120 5.725 1.00 92.88 99 THR A C 1
ATOM 769 O O . THR A 1 99 ? -7.638 9.256 6.005 1.00 92.88 99 THR A O 1
ATOM 772 N N . ALA A 1 100 ? -9.641 8.372 6.476 1.00 93.62 100 ALA A N 1
ATOM 773 C CA . ALA A 1 100 ? -9.177 7.714 7.692 1.00 93.62 100 ALA A CA 1
ATOM 774 C C . ALA A 1 100 ? -8.052 6.700 7.407 1.00 93.62 100 ALA A C 1
ATOM 776 O O . ALA A 1 100 ? -7.060 6.661 8.133 1.00 93.62 100 ALA A O 1
ATOM 777 N N . LEU A 1 101 ? -8.168 5.904 6.339 1.00 94.25 101 LEU A N 1
ATOM 778 C CA . LEU A 1 101 ? -7.142 4.930 5.948 1.00 94.25 101 LEU A CA 1
ATOM 779 C C . LEU A 1 101 ? -5.839 5.590 5.498 1.00 94.25 101 LEU A C 1
ATOM 781 O O . LEU A 1 101 ? -4.758 5.115 5.853 1.00 94.25 101 LEU A O 1
ATOM 785 N N . TRP A 1 102 ? -5.935 6.690 4.755 1.00 93.88 102 TRP A N 1
ATOM 786 C CA . TRP A 1 102 ? -4.788 7.500 4.375 1.00 93.88 102 TRP A CA 1
ATOM 787 C C . TRP A 1 102 ? -4.017 7.981 5.608 1.00 93.88 102 TRP A C 1
ATOM 789 O O . TRP A 1 102 ? -2.810 7.758 5.720 1.00 93.88 102 TRP A O 1
ATOM 799 N N . ASP A 1 103 ? -4.722 8.552 6.586 1.00 92.88 103 ASP A N 1
ATOM 800 C CA . ASP A 1 103 ? -4.099 9.061 7.809 1.00 92.88 103 ASP A CA 1
ATOM 801 C C . ASP A 1 103 ? -3.559 7.947 8.714 1.00 92.88 103 ASP A C 1
ATOM 803 O O . ASP A 1 103 ? -2.643 8.168 9.513 1.00 92.88 103 ASP A O 1
ATOM 807 N N . PHE A 1 104 ? -4.083 6.726 8.580 1.00 91.88 104 PHE A N 1
ATOM 808 C CA . PHE A 1 104 ? -3.567 5.550 9.280 1.00 91.88 104 PHE A CA 1
ATOM 809 C C . PHE A 1 104 ? -2.237 5.076 8.696 1.00 91.88 104 PHE A C 1
ATOM 811 O O . PHE A 1 104 ? -1.436 4.523 9.449 1.00 91.88 104 PHE A O 1
ATOM 818 N N . GLY A 1 105 ? -1.970 5.320 7.408 1.00 89.00 105 GLY A N 1
ATOM 819 C CA . GLY A 1 105 ? -0.755 4.908 6.696 1.00 89.00 105 GLY A CA 1
ATOM 820 C C . GLY A 1 105 ? 0.538 5.086 7.491 1.00 89.00 105 GLY A C 1
ATOM 821 O O . GLY A 1 105 ? 1.191 4.091 7.816 1.00 89.00 105 GLY A O 1
ATOM 822 N N . PRO A 1 106 ? 0.886 6.316 7.909 1.00 86.00 106 PRO A N 1
ATOM 823 C CA . PRO A 1 106 ? 2.077 6.566 8.718 1.00 86.00 106 PRO A CA 1
ATOM 824 C C . PRO A 1 106 ? 2.101 5.800 10.047 1.00 86.00 106 PRO A C 1
ATOM 826 O O . PRO A 1 106 ? 3.170 5.426 10.522 1.00 86.00 106 PRO A O 1
ATOM 829 N N . GLY A 1 107 ? 0.935 5.570 10.656 1.00 84.00 107 GLY A N 1
ATOM 830 C CA . GLY A 1 107 ? 0.808 4.854 11.922 1.00 84.00 107 GLY A CA 1
ATOM 831 C C . GLY A 1 107 ? 0.825 3.334 11.798 1.00 84.00 107 GLY A C 1
ATOM 832 O O . GLY A 1 107 ? 1.072 2.680 12.805 1.00 84.00 107 GLY A O 1
ATOM 833 N N . VAL A 1 108 ? 0.577 2.767 10.612 1.00 84.38 108 VAL A N 1
ATOM 834 C CA . VAL A 1 108 ? 0.716 1.322 10.344 1.00 84.38 108 VAL A CA 1
ATOM 835 C C . VAL A 1 108 ? 2.017 0.959 9.635 1.00 84.38 108 VAL A C 1
ATOM 837 O O . VAL A 1 108 ? 2.412 -0.208 9.640 1.00 84.38 108 VAL A O 1
ATOM 840 N N . ALA A 1 109 ? 2.693 1.928 9.020 1.00 80.62 109 ALA A N 1
ATOM 841 C CA . ALA A 1 109 ? 3.943 1.699 8.313 1.00 80.62 109 ALA A CA 1
ATOM 842 C C . ALA A 1 109 ? 5.008 1.120 9.261 1.00 80.62 109 ALA A C 1
ATOM 844 O O . ALA A 1 109 ? 5.313 1.682 10.311 1.00 80.62 109 ALA A O 1
ATOM 845 N N . GLY A 1 110 ? 5.578 -0.030 8.891 1.00 70.44 110 GLY A N 1
ATOM 846 C CA . GLY A 1 110 ? 6.600 -0.711 9.691 1.00 70.44 110 GLY A CA 1
ATOM 847 C C . GLY A 1 110 ? 6.073 -1.473 10.913 1.00 70.44 110 GLY A C 1
ATOM 848 O O . GLY A 1 110 ? 6.870 -2.090 11.621 1.00 70.44 110 GLY A O 1
ATOM 849 N N . LEU A 1 111 ? 4.758 -1.487 11.157 1.00 76.69 111 LEU A N 1
ATOM 850 C CA . LEU A 1 111 ? 4.169 -2.410 12.120 1.00 76.69 111 LEU A CA 1
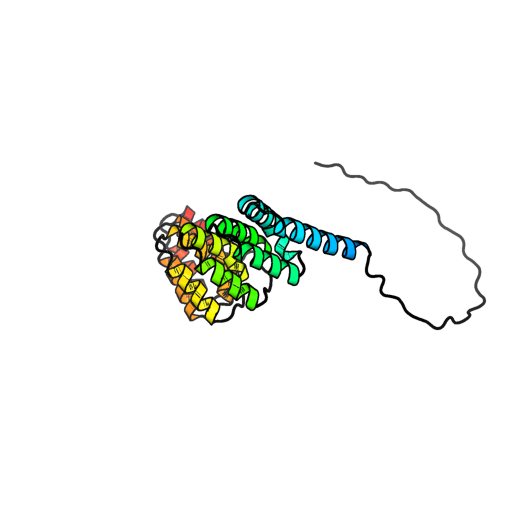ATOM 851 C C . LEU A 1 111 ? 4.058 -3.806 11.512 1.00 76.69 111 LEU A C 1
ATOM 853 O O . LEU A 1 111 ? 3.552 -3.983 10.406 1.00 76.69 111 LEU A O 1
ATOM 857 N N . ALA A 1 112 ? 4.442 -4.816 12.290 1.00 76.75 112 ALA A N 1
ATOM 858 C CA . ALA A 1 112 ? 4.037 -6.189 12.027 1.00 76.75 112 ALA A CA 1
ATOM 859 C C . ALA A 1 112 ? 2.553 -6.340 12.400 1.00 76.75 112 ALA A C 1
ATOM 861 O O . ALA A 1 112 ? 2.214 -6.726 13.521 1.00 76.75 112 ALA A O 1
ATOM 862 N N . LEU A 1 113 ? 1.667 -5.954 11.481 1.00 80.75 113 LEU A N 1
ATOM 863 C CA . LEU A 1 113 ? 0.230 -6.133 11.646 1.00 80.75 113 LEU A CA 1
ATOM 864 C C . LEU A 1 113 ? -0.114 -7.624 11.687 1.00 80.75 113 LEU A C 1
ATOM 866 O O . LEU A 1 113 ? 0.443 -8.426 10.938 1.00 80.75 113 LEU A O 1
ATOM 870 N N . ALA A 1 114 ? -1.069 -7.987 12.545 1.00 86.19 114 ALA A N 1
ATOM 871 C CA . ALA A 1 114 ? -1.628 -9.333 12.539 1.00 86.19 114 ALA A CA 1
ATOM 872 C C . ALA A 1 114 ? -2.258 -9.638 11.160 1.00 86.19 114 ALA A C 1
ATOM 874 O O . ALA A 1 114 ? -2.856 -8.729 10.568 1.00 86.19 114 ALA A O 1
ATOM 875 N N . PRO A 1 115 ? -2.172 -10.882 10.652 1.00 87.81 115 PRO A N 1
ATOM 876 C CA . PRO A 1 115 ? -2.730 -11.252 9.350 1.00 87.81 115 PRO A CA 1
ATOM 877 C C . PRO A 1 115 ? -4.201 -10.856 9.180 1.00 87.81 115 PRO A C 1
ATOM 879 O O . PRO A 1 115 ? -4.602 -10.392 8.115 1.00 87.81 115 PRO A O 1
ATOM 882 N N . GLU A 1 116 ? -5.002 -10.951 10.241 1.00 89.06 116 GLU A N 1
ATOM 883 C CA . GLU A 1 116 ? -6.419 -10.583 10.234 1.00 89.06 116 GLU A CA 1
ATOM 884 C C . GLU A 1 116 ? -6.626 -9.077 10.005 1.00 89.06 116 GLU A C 1
ATOM 886 O O . GLU A 1 116 ? -7.584 -8.676 9.345 1.00 89.06 116 GLU A O 1
ATOM 891 N N . LEU A 1 117 ? -5.727 -8.229 10.521 1.00 88.38 117 LEU A N 1
ATOM 892 C CA . LEU A 1 117 ? -5.766 -6.783 10.276 1.00 88.38 117 LEU A CA 1
ATOM 893 C C . LEU A 1 117 ? -5.324 -6.448 8.854 1.00 88.38 117 LEU A C 1
ATOM 895 O O . LEU A 1 117 ? -5.943 -5.598 8.221 1.00 88.38 117 LEU A O 1
ATOM 899 N N . GLN A 1 118 ? -4.309 -7.138 8.328 1.00 91.38 118 GLN A N 1
ATOM 900 C CA . GLN A 1 118 ? -3.910 -6.977 6.927 1.00 91.38 118 GLN A CA 1
ATOM 901 C C 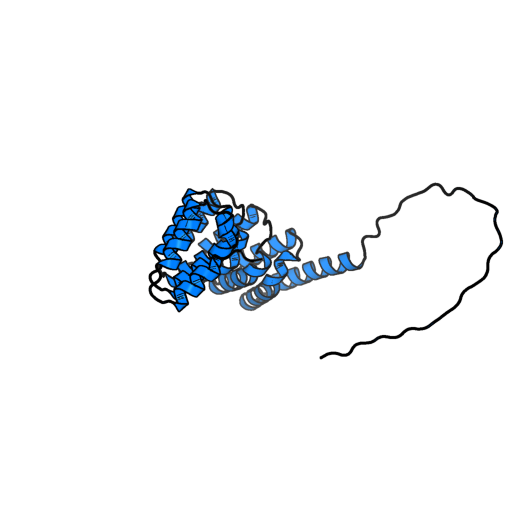. GLN A 1 118 ? -5.059 -7.360 5.985 1.00 91.38 118 GLN A C 1
ATOM 903 O O . GLN A 1 118 ? -5.362 -6.609 5.063 1.00 91.38 118 GLN A O 1
ATOM 908 N N . GLN A 1 119 ? -5.756 -8.472 6.250 1.00 93.56 119 GLN A N 1
ATOM 909 C CA . GLN A 1 119 ? -6.931 -8.887 5.473 1.00 93.56 119 GLN A CA 1
ATOM 910 C C . GLN A 1 119 ? -8.045 -7.834 5.486 1.00 93.56 119 GLN A C 1
ATOM 912 O O . GLN A 1 119 ? -8.622 -7.544 4.438 1.00 93.56 119 GLN A O 1
ATOM 917 N N . ARG A 1 120 ? -8.334 -7.253 6.656 1.00 93.50 120 ARG A N 1
ATOM 918 C CA . ARG A 1 120 ? -9.340 -6.190 6.806 1.00 93.50 120 ARG A CA 1
ATOM 919 C C . ARG A 1 120 ? -8.955 -4.926 6.053 1.00 93.50 120 ARG A C 1
ATOM 921 O O . ARG A 1 120 ? -9.777 -4.404 5.312 1.00 93.50 120 ARG A O 1
ATOM 928 N N . LEU A 1 121 ? -7.707 -4.472 6.187 1.00 93.69 121 LEU A N 1
ATOM 929 C CA . LEU A 1 121 ? -7.203 -3.315 5.445 1.00 93.69 121 LEU A CA 1
ATOM 930 C C . LEU A 1 121 ? -7.327 -3.530 3.934 1.00 93.69 121 LEU A C 1
ATOM 932 O O . LEU A 1 121 ? -7.841 -2.655 3.250 1.00 93.69 121 LEU A O 1
ATOM 936 N N . VAL A 1 122 ? -6.941 -4.701 3.415 1.00 95.38 122 VAL A N 1
ATOM 937 C CA . VAL A 1 122 ? -7.107 -5.013 1.984 1.00 95.38 122 VAL A CA 1
ATOM 938 C C . VAL A 1 122 ? -8.581 -4.989 1.575 1.00 95.38 122 VAL A C 1
ATOM 940 O O . VAL A 1 122 ? -8.911 -4.374 0.568 1.00 95.38 122 VAL A O 1
ATOM 943 N N . GLY A 1 123 ? -9.478 -5.585 2.369 1.00 95.25 123 GLY A N 1
ATOM 944 C CA . GLY A 1 123 ? -10.920 -5.547 2.096 1.00 95.25 123 GLY A CA 1
ATOM 945 C C . GLY A 1 123 ? -11.508 -4.131 2.119 1.00 95.25 123 GLY A C 1
ATOM 946 O O . GLY A 1 123 ? -12.385 -3.809 1.322 1.00 95.25 123 GLY A O 1
ATOM 947 N N . LEU A 1 124 ? -10.997 -3.258 2.988 1.00 95.00 124 LEU A N 1
ATOM 948 C CA . LEU A 1 124 ? -11.375 -1.847 3.013 1.00 95.00 124 LEU A CA 1
ATOM 949 C C . LEU A 1 124 ? -10.941 -1.117 1.742 1.00 95.00 124 LEU A C 1
ATOM 951 O O . LEU A 1 124 ? -11.746 -0.381 1.185 1.00 95.00 124 LEU A O 1
ATOM 955 N N . VAL A 1 125 ? -9.712 -1.350 1.269 1.00 95.88 125 VAL A N 1
ATOM 956 C CA . VAL A 1 125 ? -9.217 -0.770 0.009 1.00 95.88 125 VAL A CA 1
ATOM 957 C C . VAL A 1 125 ? -10.003 -1.285 -1.198 1.00 95.88 125 VAL A C 1
ATOM 959 O O . VAL A 1 125 ? -10.326 -0.509 -2.094 1.00 95.88 125 VAL A O 1
ATOM 962 N N . GLU A 1 126 ? -10.346 -2.575 -1.224 1.00 95.31 126 GLU A N 1
ATOM 963 C CA . GLU A 1 126 ? -11.203 -3.160 -2.266 1.00 95.31 126 GLU A CA 1
ATOM 964 C C . GLU A 1 126 ? -12.588 -2.511 -2.310 1.00 95.31 126 GLU A C 1
ATOM 966 O O . GLU A 1 126 ? -13.127 -2.298 -3.391 1.00 95.31 126 GLU A O 1
ATOM 971 N N . GLY A 1 127 ? -13.145 -2.165 -1.146 1.00 92.81 127 GLY A N 1
ATOM 972 C CA . GLY A 1 127 ? -14.440 -1.497 -1.021 1.00 92.81 127 GLY A CA 1
ATOM 973 C C . GLY A 1 127 ? -14.431 0.012 -1.299 1.00 92.81 127 GLY A C 1
ATOM 974 O O . GLY A 1 127 ? -15.447 0.666 -1.039 1.00 92.81 127 GLY A O 1
ATOM 975 N N . LEU A 1 128 ? -13.305 0.579 -1.751 1.00 93.69 128 LEU A N 1
ATOM 976 C CA . LEU A 1 128 ? -13.225 1.946 -2.269 1.00 93.69 128 LEU A CA 1
ATOM 977 C C . LEU A 1 128 ? -13.443 1.905 -3.780 1.00 93.69 128 LEU A C 1
ATOM 979 O O . LEU A 1 128 ? -12.563 1.437 -4.496 1.00 93.69 128 LEU A O 1
ATOM 983 N N . ASP A 1 129 ? -14.591 2.382 -4.260 1.00 90.75 129 ASP A N 1
ATOM 984 C CA . ASP A 1 129 ? -14.935 2.359 -5.692 1.00 90.75 129 ASP A CA 1
ATOM 985 C C . ASP A 1 129 ? -14.189 3.424 -6.504 1.00 90.75 129 ASP A C 1
ATOM 987 O O . ASP A 1 129 ? -13.871 3.207 -7.672 1.00 90.75 129 ASP A O 1
ATOM 991 N N . ASP A 1 130 ? -13.888 4.559 -5.873 1.00 94.62 130 ASP A N 1
ATOM 992 C CA . ASP A 1 130 ? -13.170 5.661 -6.502 1.00 94.62 130 ASP A CA 1
ATOM 993 C C . ASP A 1 130 ? -11.670 5.315 -6.655 1.00 94.62 130 ASP A C 1
ATOM 995 O O . ASP A 1 130 ? -11.002 4.988 -5.660 1.00 94.62 130 ASP A O 1
ATOM 999 N N . PRO A 1 131 ? -11.114 5.364 -7.881 1.00 93.94 131 PRO A N 1
ATOM 1000 C CA . PRO A 1 131 ? -9.726 4.994 -8.135 1.00 93.94 131 PRO A CA 1
ATOM 1001 C C . PRO A 1 131 ? -8.716 5.963 -7.502 1.00 93.94 131 PRO A C 1
ATOM 1003 O O . PRO A 1 131 ? -7.630 5.518 -7.124 1.00 93.94 131 PRO A O 1
ATOM 1006 N N . GLU A 1 132 ? -9.060 7.241 -7.314 1.00 95.12 132 GLU A N 1
ATOM 1007 C CA . GLU A 1 132 ? -8.218 8.211 -6.606 1.00 95.12 132 GLU A CA 1
ATOM 1008 C C . GLU A 1 132 ? -8.087 7.807 -5.136 1.00 95.12 132 GLU A C 1
ATOM 1010 O O . GLU A 1 132 ? -6.981 7.710 -4.593 1.00 95.12 132 GLU A O 1
ATOM 1015 N N . TYR A 1 133 ? -9.216 7.502 -4.492 1.00 95.88 133 TYR A N 1
ATOM 1016 C CA . TYR A 1 133 ? -9.247 7.046 -3.101 1.00 95.88 133 TYR A CA 1
ATOM 1017 C C . TYR A 1 133 ? -8.521 5.719 -2.921 1.00 95.88 133 TYR A C 1
ATOM 1019 O O . TYR A 1 133 ? -7.786 5.539 -1.947 1.00 95.88 133 TYR A O 1
ATOM 1027 N N . ARG A 1 134 ? -8.664 4.800 -3.876 1.00 96.75 134 ARG A N 1
ATOM 1028 C CA . ARG A 1 134 ? -7.949 3.525 -3.854 1.00 96.75 134 ARG A CA 1
ATOM 1029 C C . ARG A 1 134 ? -6.439 3.721 -4.019 1.00 96.75 134 ARG A C 1
ATOM 1031 O O . ARG A 1 134 ? -5.675 3.200 -3.209 1.00 96.75 134 ARG A O 1
ATOM 1038 N N . GLY A 1 135 ? -6.000 4.488 -5.019 1.00 96.56 135 GLY A N 1
ATOM 1039 C CA . GLY A 1 135 ? -4.581 4.738 -5.292 1.00 96.56 135 GLY A CA 1
ATOM 1040 C C . GLY A 1 135 ? -3.878 5.487 -4.161 1.00 96.56 135 GLY A C 1
ATOM 1041 O O . GLY A 1 135 ? -2.803 5.079 -3.717 1.00 96.56 135 GLY A O 1
ATOM 1042 N N . SER A 1 136 ? -4.520 6.528 -3.626 1.00 95.62 136 SER A N 1
ATOM 1043 C CA . SER A 1 136 ? -4.020 7.262 -2.459 1.00 95.62 136 SER A CA 1
ATOM 1044 C C . SER A 1 136 ? -3.933 6.355 -1.226 1.00 95.62 136 SER A C 1
ATOM 1046 O O . SER A 1 136 ? -2.880 6.260 -0.595 1.00 95.62 136 SER A O 1
ATOM 1048 N N . THR A 1 137 ? -4.983 5.595 -0.915 1.00 96.44 137 THR A N 1
ATOM 1049 C CA . THR A 1 137 ? -4.969 4.678 0.233 1.00 96.44 137 THR A CA 1
ATOM 1050 C C . THR A 1 137 ? -3.872 3.612 0.112 1.00 96.44 137 THR A C 1
ATOM 1052 O O . THR A 1 137 ? -3.181 3.321 1.090 1.00 96.44 137 THR A O 1
ATOM 1055 N N . LEU A 1 138 ? -3.651 3.059 -1.086 1.00 96.81 138 LEU A N 1
ATOM 1056 C CA . LEU A 1 138 ? -2.546 2.131 -1.346 1.00 96.81 138 LEU A CA 1
ATOM 1057 C C . LEU A 1 138 ? -1.177 2.790 -1.165 1.00 96.81 138 LEU A C 1
ATOM 1059 O O . LEU A 1 138 ? -0.272 2.159 -0.621 1.00 96.81 138 LEU A O 1
ATOM 1063 N N . MET A 1 139 ? -1.027 4.057 -1.558 1.00 95.69 139 MET A N 1
ATOM 1064 C CA . MET A 1 139 ? 0.200 4.808 -1.303 1.00 95.69 139 MET A CA 1
ATOM 1065 C C . MET A 1 139 ? 0.489 4.920 0.200 1.00 95.69 139 MET A C 1
ATOM 1067 O O . MET A 1 139 ? 1.615 4.686 0.638 1.00 95.69 139 MET A O 1
ATOM 1071 N N . ALA A 1 140 ? -0.531 5.234 0.998 1.00 94.44 140 ALA A N 1
ATOM 1072 C CA . ALA A 1 140 ? -0.394 5.414 2.439 1.00 94.44 140 ALA A CA 1
ATOM 1073 C C . ALA A 1 140 ? -0.148 4.094 3.192 1.00 94.44 140 ALA A C 1
ATOM 1075 O O . ALA A 1 140 ? 0.703 4.027 4.080 1.00 94.44 140 ALA A O 1
ATOM 1076 N N . LEU A 1 141 ? -0.880 3.033 2.841 1.00 94.19 141 LEU A N 1
ATOM 1077 C CA . LEU A 1 141 ? -0.826 1.744 3.536 1.00 94.19 141 LEU A CA 1
ATOM 1078 C C . LEU A 1 141 ? 0.218 0.780 2.964 1.00 94.19 141 LEU A C 1
ATOM 1080 O O . LEU A 1 141 ? 0.543 -0.199 3.633 1.00 94.19 141 LEU A O 1
ATOM 1084 N N . GLY A 1 142 ? 0.749 1.012 1.761 1.00 92.75 142 GLY A N 1
ATOM 1085 C CA . GLY A 1 142 ? 1.544 0.031 1.010 1.00 92.75 142 GLY A CA 1
ATOM 1086 C C . GLY A 1 142 ? 2.706 -0.585 1.799 1.00 92.75 142 GLY A C 1
ATOM 1087 O O . GLY A 1 142 ? 2.947 -1.793 1.723 1.00 92.75 142 GLY A O 1
ATOM 1088 N N . ALA A 1 143 ? 3.372 0.209 2.642 1.00 90.12 143 ALA A N 1
ATOM 1089 C CA . ALA A 1 143 ? 4.478 -0.237 3.489 1.00 90.12 143 ALA A CA 1
ATOM 1090 C C . ALA A 1 143 ? 4.047 -1.187 4.626 1.00 90.12 143 ALA A C 1
ATOM 1092 O O . ALA A 1 143 ? 4.862 -1.968 5.114 1.00 90.12 143 ALA A O 1
ATOM 1093 N N . SER A 1 144 ? 2.779 -1.147 5.047 1.00 89.25 144 SER A N 1
ATOM 1094 C CA . SER A 1 144 ? 2.226 -1.996 6.118 1.00 89.25 144 SER A CA 1
ATOM 1095 C C . SER A 1 144 ? 1.954 -3.444 5.687 1.00 89.25 144 SER A C 1
ATOM 1097 O O . SER A 1 144 ? 1.745 -4.321 6.526 1.00 89.25 144 SER A O 1
ATOM 1099 N N . PHE A 1 145 ? 2.011 -3.722 4.381 1.00 90.69 145 PHE A N 1
ATOM 1100 C CA . PHE A 1 145 ? 1.800 -5.059 3.817 1.00 90.69 145 PHE A CA 1
ATOM 1101 C C . PHE A 1 145 ? 3.087 -5.886 3.693 1.00 90.69 145 PHE A C 1
ATOM 1103 O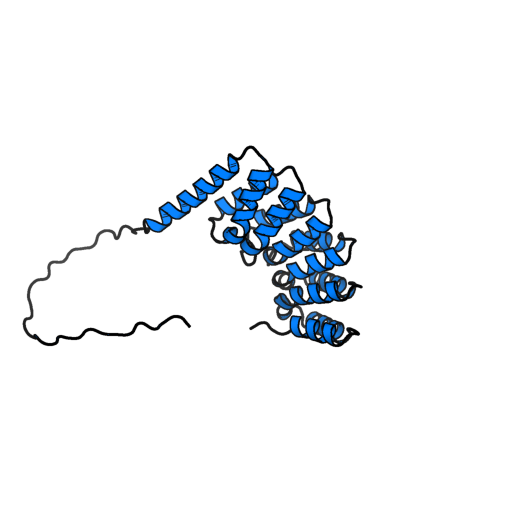 O . PHE A 1 145 ? 3.105 -6.923 3.026 1.00 90.69 145 PHE A O 1
ATOM 1110 N N . ALA A 1 146 ? 4.179 -5.454 4.327 1.00 87.38 146 ALA A N 1
ATOM 1111 C CA . ALA A 1 146 ? 5.398 -6.250 4.398 1.00 87.38 146 ALA A CA 1
ATOM 1112 C C . ALA A 1 146 ? 5.114 -7.602 5.082 1.00 87.38 146 ALA A C 1
ATOM 1114 O O . ALA A 1 146 ? 4.519 -7.657 6.158 1.00 87.38 146 ALA A O 1
ATOM 1115 N N . GLY A 1 147 ? 5.525 -8.700 4.441 1.00 85.69 147 GLY A N 1
ATOM 1116 C CA . GLY A 1 147 ? 5.337 -10.055 4.973 1.00 85.69 147 GLY A CA 1
ATOM 1117 C C . GLY A 1 147 ? 3.889 -10.558 4.988 1.00 85.69 147 GLY A C 1
ATOM 1118 O O . GLY A 1 147 ? 3.607 -11.527 5.689 1.00 85.69 147 GLY A O 1
ATOM 1119 N N . CYS A 1 148 ? 2.969 -9.927 4.246 1.00 90.50 148 CYS A N 1
ATOM 1120 C CA . CYS A 1 148 ? 1.608 -10.444 4.110 1.00 90.50 148 CYS A CA 1
ATOM 1121 C C . CYS A 1 148 ? 1.573 -11.781 3.348 1.00 90.50 148 CYS A C 1
ATOM 1123 O O . CYS A 1 148 ? 2.479 -12.101 2.571 1.00 90.50 148 CYS A O 1
ATOM 1125 N N . ALA A 1 149 ? 0.517 -12.565 3.582 1.00 93.25 149 ALA A N 1
ATOM 1126 C CA . ALA A 1 149 ? 0.323 -13.867 2.947 1.00 93.25 149 ALA A CA 1
ATOM 1127 C C . ALA A 1 149 ? 0.248 -13.752 1.408 1.00 93.25 149 ALA A C 1
ATOM 1129 O O . ALA A 1 149 ? -0.255 -12.738 0.912 1.00 93.25 149 ALA A O 1
ATOM 1130 N N . PRO A 1 150 ? 0.690 -14.772 0.644 1.00 93.50 150 PRO A N 1
ATOM 1131 C CA . PRO A 1 150 ? 0.696 -14.736 -0.822 1.00 93.50 150 PRO A CA 1
ATOM 1132 C C . PRO A 1 150 ? -0.644 -14.319 -1.440 1.00 93.50 150 PRO A C 1
ATOM 1134 O O . PRO A 1 150 ? -0.678 -13.520 -2.374 1.00 93.50 150 PRO A O 1
ATOM 1137 N N . GLU A 1 151 ? -1.763 -14.779 -0.880 1.00 95.69 151 GLU A N 1
ATOM 1138 C CA . GLU A 1 151 ? -3.108 -14.443 -1.353 1.00 95.69 151 GLU A CA 1
ATOM 1139 C C . GLU A 1 151 ? -3.389 -12.935 -1.255 1.00 95.69 151 GLU A C 1
ATOM 1141 O O . GLU A 1 151 ? -4.010 -12.356 -2.148 1.00 95.69 151 GLU A O 1
ATOM 1146 N N . LEU A 1 152 ? -2.902 -12.277 -0.197 1.00 95.88 152 LEU A N 1
ATOM 1147 C CA . LEU A 1 152 ? -3.011 -10.825 -0.044 1.00 95.88 152 LEU A CA 1
ATOM 1148 C C . LEU A 1 152 ? -2.081 -10.082 -0.994 1.00 95.88 152 LEU A C 1
ATOM 1150 O O . LEU A 1 152 ? -2.491 -9.069 -1.552 1.00 95.88 152 LEU A O 1
ATOM 1154 N N . GLN A 1 153 ? -0.872 -10.593 -1.233 1.00 96.12 153 GLN A N 1
ATOM 1155 C CA . GLN A 1 153 ? 0.045 -10.001 -2.209 1.00 96.12 153 GLN A CA 1
ATOM 1156 C C . GLN A 1 153 ? -0.590 -9.979 -3.606 1.00 96.12 153 GLN A C 1
ATOM 1158 O O . GLN A 1 153 ? -0.572 -8.948 -4.275 1.00 96.12 153 GLN A O 1
ATOM 1163 N N . HIS A 1 154 ? -1.215 -11.085 -4.025 1.00 97.38 154 HIS A N 1
ATOM 1164 C CA . HIS A 1 154 ? -1.928 -11.161 -5.302 1.00 97.38 154 HIS A CA 1
ATOM 1165 C C . HIS A 1 154 ? -3.079 -10.152 -5.394 1.00 97.38 154 HIS A C 1
ATOM 1167 O O . HIS A 1 154 ? -3.212 -9.484 -6.419 1.00 97.38 154 HIS A O 1
ATOM 1173 N N . ARG A 1 155 ? -3.882 -10.012 -4.331 1.00 97.62 155 ARG A N 1
ATOM 1174 C CA . ARG A 1 155 ? -4.976 -9.028 -4.272 1.00 97.62 155 ARG A CA 1
ATOM 1175 C C . ARG A 1 155 ? -4.454 -7.596 -4.350 1.00 97.62 155 ARG A C 1
ATOM 1177 O O . ARG A 1 155 ? -4.962 -6.812 -5.140 1.00 97.62 155 ARG A O 1
ATOM 1184 N N . LEU A 1 156 ? -3.400 -7.275 -3.601 1.00 97.12 156 LEU A N 1
ATOM 1185 C CA . LEU A 1 156 ? -2.756 -5.959 -3.612 1.00 97.12 156 LEU A CA 1
ATOM 1186 C C . LEU A 1 156 ? -2.216 -5.595 -4.996 1.00 97.12 156 LEU A C 1
ATOM 1188 O O . LEU A 1 156 ? -2.482 -4.500 -5.479 1.00 97.12 156 LEU A O 1
ATOM 1192 N N . VAL A 1 157 ? -1.510 -6.513 -5.662 1.00 97.31 157 VAL A N 1
ATOM 1193 C CA . VAL A 1 157 ? -1.037 -6.286 -7.037 1.00 97.31 157 VAL A CA 1
ATOM 1194 C C . VAL A 1 157 ? -2.214 -6.123 -7.999 1.00 97.31 157 VAL A C 1
ATOM 1196 O O . VAL A 1 157 ? -2.194 -5.209 -8.816 1.00 97.31 157 VAL A O 1
ATOM 1199 N N . GLY A 1 158 ? -3.264 -6.940 -7.864 1.00 97.62 158 GLY A N 1
ATOM 1200 C CA . GLY A 1 158 ? -4.484 -6.804 -8.663 1.00 97.62 158 GLY A CA 1
ATOM 1201 C C . GLY A 1 158 ? -5.176 -5.449 -8.482 1.00 97.62 158 GLY A C 1
ATOM 1202 O O . GLY A 1 158 ? -5.650 -4.874 -9.456 1.00 97.62 158 GLY A O 1
ATOM 1203 N N . LEU A 1 159 ? -5.174 -4.894 -7.265 1.00 97.69 159 LEU A N 1
ATOM 1204 C CA . LEU A 1 159 ? -5.698 -3.552 -7.005 1.00 97.69 159 LEU A CA 1
ATOM 1205 C C . LEU A 1 159 ? -4.891 -2.468 -7.720 1.00 97.69 159 LEU A C 1
ATOM 1207 O O . LEU A 1 159 ? -5.494 -1.544 -8.248 1.00 97.69 159 LEU A O 1
ATOM 1211 N N . VAL A 1 160 ? -3.559 -2.580 -7.758 1.00 97.25 160 VAL A N 1
ATOM 1212 C CA . VAL A 1 160 ? -2.695 -1.636 -8.492 1.00 97.25 160 VAL A CA 1
ATOM 1213 C C . VAL A 1 160 ? -2.917 -1.743 -9.999 1.00 97.25 160 VAL A C 1
ATOM 1215 O O . VAL A 1 160 ? -2.994 -0.730 -10.688 1.00 97.25 160 VAL A O 1
ATOM 1218 N N . GLU A 1 161 ? -3.025 -2.963 -10.522 1.00 96.75 161 GLU A N 1
ATOM 1219 C CA . GLU A 1 161 ? -3.282 -3.206 -11.945 1.00 96.75 161 GLU A CA 1
ATOM 1220 C C . GLU A 1 161 ? -4.653 -2.689 -12.384 1.00 96.75 161 GLU A C 1
ATOM 1222 O O . GLU A 1 161 ? -4.773 -2.154 -13.481 1.00 96.75 161 GLU A O 1
ATOM 1227 N N . GLY A 1 162 ? -5.662 -2.804 -11.517 1.00 95.50 162 GLY A N 1
ATOM 1228 C CA . GLY A 1 162 ? -7.012 -2.293 -11.752 1.00 95.50 162 GLY A CA 1
ATOM 1229 C C . GLY A 1 162 ? -7.166 -0.777 -11.596 1.00 95.50 162 GLY A C 1
ATOM 1230 O O . GLY A 1 162 ? -8.283 -0.277 -11.705 1.00 95.50 162 GLY A O 1
ATOM 1231 N N . LEU A 1 163 ? -6.093 -0.032 -11.302 1.00 95.88 163 LEU A N 1
ATOM 1232 C CA . LEU A 1 163 ? -6.103 1.430 -11.388 1.00 95.88 163 LEU A CA 1
ATOM 1233 C C . LEU A 1 163 ? -5.862 1.822 -12.841 1.00 95.88 163 LEU A C 1
ATOM 1235 O O . LEU A 1 163 ? -4.732 1.710 -13.307 1.00 95.88 163 LEU A O 1
ATOM 1239 N N . ASP A 1 164 ? -6.905 2.257 -13.547 1.00 90.38 164 ASP A N 1
ATOM 1240 C CA . ASP A 1 164 ? -6.818 2.623 -14.968 1.00 90.38 164 ASP A CA 1
ATOM 1241 C C . ASP A 1 164 ? -5.959 3.873 -15.197 1.00 90.38 164 ASP A C 1
ATOM 1243 O O . ASP A 1 164 ? -5.176 3.923 -16.149 1.00 90.38 164 ASP A O 1
ATOM 1247 N N . ASP A 1 165 ? -6.067 4.852 -14.296 1.00 93.06 165 ASP A N 1
ATOM 1248 C CA . ASP A 1 165 ? -5.289 6.085 -14.358 1.00 93.06 165 ASP A CA 1
ATOM 1249 C C . ASP A 1 165 ? -3.822 5.830 -13.942 1.00 93.06 165 ASP A C 1
ATOM 1251 O O . ASP A 1 165 ? -3.565 5.348 -12.825 1.00 93.06 165 ASP A O 1
ATOM 1255 N N . PRO A 1 166 ? -2.838 6.143 -14.810 1.00 91.38 166 PRO A N 1
ATOM 1256 C CA . PRO A 1 166 ? -1.423 5.941 -14.512 1.00 91.38 166 PRO A CA 1
ATOM 1257 C C . PRO A 1 166 ? -0.943 6.752 -13.301 1.00 91.38 166 PRO A C 1
ATOM 1259 O O . PRO A 1 166 ? -0.053 6.278 -12.592 1.00 91.38 166 PRO A O 1
ATOM 1262 N N . GLN A 1 167 ? -1.555 7.900 -13.002 1.00 93.94 167 GLN A N 1
ATOM 1263 C CA . GLN A 1 167 ? -1.208 8.719 -11.843 1.00 93.94 167 GLN A CA 1
ATOM 1264 C C . GLN A 1 167 ? -1.502 7.981 -10.540 1.00 93.94 167 GLN A C 1
ATOM 1266 O O . GLN A 1 167 ? -0.624 7.811 -9.687 1.00 93.94 167 GLN A O 1
ATOM 1271 N N . TYR A 1 168 ? -2.723 7.463 -10.399 1.00 95.81 168 TYR A N 1
ATOM 1272 C CA . TYR A 1 168 ? -3.125 6.712 -9.210 1.00 95.81 168 TYR A CA 1
ATOM 1273 C C . TYR A 1 168 ? -2.336 5.409 -9.080 1.00 95.81 168 TYR A C 1
ATOM 1275 O O . TYR A 1 168 ? -1.976 5.006 -7.968 1.00 95.81 168 TYR A O 1
ATOM 1283 N N . ARG A 1 169 ? -1.999 4.775 -10.210 1.00 95.94 169 ARG A N 1
ATOM 1284 C CA . ARG A 1 169 ? -1.103 3.616 -10.241 1.00 95.94 169 ARG A CA 1
ATOM 1285 C C . ARG A 1 169 ? 0.298 3.974 -9.739 1.00 95.94 169 ARG A C 1
ATOM 1287 O O . ARG A 1 169 ? 0.847 3.240 -8.917 1.00 95.94 169 ARG A O 1
ATOM 1294 N N . GLY A 1 170 ? 0.860 5.100 -10.179 1.00 95.69 170 GLY A N 1
ATOM 1295 C CA . GLY A 1 170 ? 2.148 5.622 -9.718 1.00 95.69 170 GLY A CA 1
ATOM 1296 C C . GLY A 1 170 ? 2.170 5.883 -8.210 1.00 95.69 170 GLY A C 1
ATOM 1297 O O . GLY A 1 170 ? 3.101 5.453 -7.521 1.00 95.69 170 GLY A O 1
ATOM 1298 N N . TRP A 1 171 ? 1.107 6.491 -7.673 1.00 95.56 171 TRP A N 1
ATOM 1299 C CA . TRP A 1 171 ? 0.937 6.684 -6.228 1.00 95.56 171 TRP A CA 1
ATOM 1300 C C . TRP A 1 171 ? 0.929 5.352 -5.483 1.00 95.56 171 TRP A C 1
ATOM 1302 O O . TRP A 1 171 ? 1.733 5.155 -4.570 1.00 95.56 171 TRP A O 1
ATOM 1312 N N . ALA A 1 172 ? 0.087 4.408 -5.906 1.00 96.75 172 ALA A N 1
ATOM 1313 C CA . ALA A 1 172 ? -0.010 3.100 -5.271 1.00 96.75 172 ALA A CA 1
ATOM 1314 C C . ALA A 1 172 ? 1.339 2.359 -5.274 1.00 96.75 172 ALA A C 1
ATOM 1316 O O . ALA A 1 172 ? 1.787 1.886 -4.228 1.00 96.75 172 ALA A O 1
ATOM 1317 N N . LEU A 1 173 ? 2.033 2.325 -6.419 1.00 96.62 173 LEU A N 1
ATOM 1318 C CA . LEU A 1 173 ? 3.368 1.730 -6.560 1.00 96.62 173 LEU A CA 1
ATOM 1319 C C . LEU A 1 173 ? 4.389 2.362 -5.611 1.00 96.62 173 LEU A C 1
ATOM 1321 O O . LEU A 1 173 ? 5.226 1.653 -5.048 1.00 96.62 173 LEU A O 1
ATOM 1325 N N . SER A 1 174 ? 4.303 3.677 -5.391 1.00 94.88 174 SER A N 1
ATOM 1326 C CA . SER A 1 174 ? 5.206 4.362 -4.470 1.00 94.88 174 SER A CA 1
ATOM 1327 C C . SER A 1 174 ? 5.014 3.912 -3.007 1.00 94.88 174 SER A C 1
ATOM 1329 O O . SER A 1 174 ? 5.981 3.825 -2.245 1.00 94.88 174 SER A O 1
ATOM 1331 N N . GLY A 1 175 ? 3.794 3.522 -2.622 1.00 93.81 175 GLY A N 1
ATOM 1332 C CA . GLY A 1 175 ? 3.488 3.011 -1.283 1.00 93.81 175 GLY A CA 1
ATOM 1333 C C . GLY A 1 175 ? 4.088 1.639 -0.984 1.00 93.81 175 GLY A C 1
ATOM 1334 O O . GLY A 1 175 ? 4.473 1.363 0.153 1.00 93.81 175 GLY A O 1
ATOM 1335 N N . PHE A 1 176 ? 4.227 0.771 -1.991 1.00 93.31 176 PHE A N 1
ATOM 1336 C CA . PHE A 1 176 ? 4.741 -0.599 -1.823 1.00 93.31 176 PHE A CA 1
ATOM 1337 C C . PHE A 1 176 ? 6.254 -0.687 -1.615 1.00 93.31 176 PHE A C 1
ATOM 1339 O O . PHE A 1 176 ? 6.803 -1.780 -1.480 1.00 93.31 176 PHE A O 1
ATOM 1346 N N . GLY A 1 177 ? 6.942 0.452 -1.547 1.00 86.62 177 GLY A N 1
ATOM 1347 C CA . GLY A 1 177 ? 8.388 0.531 -1.418 1.00 86.62 177 GLY A CA 1
ATOM 1348 C C . GLY A 1 177 ? 8.995 -0.426 -0.401 1.00 86.62 177 GLY A C 1
ATOM 1349 O O . GLY A 1 177 ? 9.828 -1.249 -0.752 1.00 86.62 177 GLY A O 1
ATOM 1350 N N . ALA A 1 178 ? 8.561 -0.356 0.855 1.00 84.38 178 ALA A N 1
ATOM 1351 C CA . ALA A 1 178 ? 9.114 -1.197 1.919 1.00 84.38 178 ALA A CA 1
ATOM 1352 C C . ALA A 1 178 ? 8.632 -2.661 1.870 1.00 84.38 178 ALA A C 1
ATOM 1354 O O . ALA A 1 178 ? 9.281 -3.536 2.441 1.00 84.38 178 ALA A O 1
ATOM 1355 N N . SER A 1 179 ? 7.504 -2.939 1.213 1.00 91.00 179 SER A N 1
ATOM 1356 C CA . SER A 1 179 ? 6.857 -4.255 1.224 1.00 91.00 179 SER A CA 1
ATOM 1357 C C . SER A 1 179 ? 7.199 -5.114 0.007 1.00 91.00 179 SER A C 1
ATOM 1359 O O . SER A 1 179 ? 7.195 -6.339 0.131 1.00 91.00 179 SER A O 1
ATOM 1361 N N . VAL A 1 180 ? 7.585 -4.509 -1.124 1.00 92.50 180 VAL A N 1
ATOM 1362 C CA . VAL A 1 180 ? 7.874 -5.213 -2.388 1.00 92.50 180 VAL A CA 1
ATOM 1363 C C . VAL A 1 180 ? 8.935 -6.307 -2.239 1.00 92.50 180 VAL A C 1
ATOM 1365 O O . VAL A 1 180 ? 8.830 -7.357 -2.862 1.00 92.50 180 VAL A O 1
ATOM 1368 N N . ALA A 1 181 ? 9.927 -6.113 -1.367 1.00 90.94 181 ALA A N 1
ATOM 1369 C CA . ALA A 1 181 ? 10.972 -7.103 -1.107 1.00 90.94 181 ALA A CA 1
ATOM 1370 C C . ALA A 1 181 ? 10.430 -8.414 -0.509 1.00 90.94 181 ALA A C 1
ATOM 1372 O O . ALA A 1 181 ? 11.033 -9.468 -0.687 1.00 90.94 181 ALA A O 1
ATOM 1373 N N . GLY A 1 182 ? 9.304 -8.349 0.208 1.00 90.88 182 GLY A N 1
ATOM 1374 C CA . GLY A 1 182 ? 8.640 -9.513 0.791 1.00 90.88 182 GLY A CA 1
ATOM 1375 C C . GLY A 1 182 ? 7.654 -10.201 -0.153 1.00 90.88 182 GLY A C 1
ATOM 1376 O O . GLY A 1 182 ? 7.079 -11.221 0.226 1.00 90.88 182 GLY A O 1
ATOM 1377 N N . PHE A 1 183 ? 7.423 -9.650 -1.349 1.00 94.19 183 PHE A N 1
ATOM 1378 C CA . PHE A 1 183 ? 6.483 -10.226 -2.305 1.00 94.19 183 PHE A CA 1
ATOM 1379 C C . PHE A 1 183 ? 7.123 -11.395 -3.054 1.00 94.19 183 PHE A C 1
ATOM 1381 O O . PHE A 1 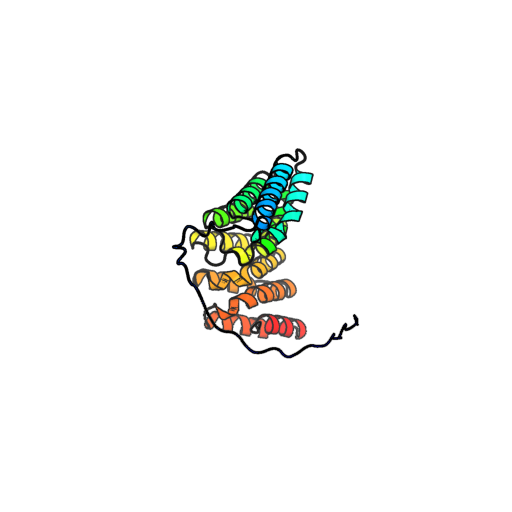183 ? 8.342 -11.423 -3.241 1.00 94.19 183 PHE A O 1
ATOM 1388 N N . ALA A 1 184 ? 6.302 -12.342 -3.514 1.00 94.38 184 ALA A N 1
ATOM 1389 C CA . ALA A 1 184 ? 6.751 -13.417 -4.393 1.00 94.38 184 ALA A CA 1
ATOM 1390 C C . ALA A 1 184 ? 7.474 -12.844 -5.633 1.00 94.38 184 ALA A C 1
ATOM 1392 O O . ALA A 1 184 ? 7.038 -11.809 -6.153 1.00 94.38 184 ALA A O 1
ATOM 1393 N N . PRO A 1 185 ? 8.558 -13.474 -6.129 1.00 94.00 185 PRO A N 1
ATOM 1394 C CA . PRO A 1 185 ? 9.341 -12.949 -7.250 1.00 94.00 185 PRO A CA 1
ATOM 1395 C C . PRO A 1 185 ? 8.488 -12.571 -8.464 1.00 94.00 185 PRO A C 1
ATOM 1397 O O . PRO A 1 185 ? 8.665 -11.500 -9.040 1.00 94.00 185 PRO A O 1
ATOM 1400 N N . GLU A 1 186 ? 7.495 -13.386 -8.808 1.00 96.00 186 GLU A N 1
ATOM 1401 C CA . GLU A 1 186 ? 6.588 -13.152 -9.933 1.00 96.00 186 GLU A CA 1
ATOM 1402 C C . GLU A 1 186 ? 5.802 -11.840 -9.767 1.00 96.00 186 GLU A C 1
ATOM 1404 O O . GLU A 1 186 ? 5.598 -11.097 -10.729 1.00 96.00 186 GLU A O 1
ATOM 1409 N N . LEU A 1 187 ? 5.405 -11.514 -8.535 1.00 96.25 187 LEU A N 1
ATOM 1410 C CA . LEU A 1 187 ? 4.722 -10.266 -8.200 1.00 96.25 187 LEU A CA 1
ATOM 1411 C C . LEU A 1 187 ? 5.680 -9.071 -8.191 1.00 96.25 187 LEU A C 1
ATOM 1413 O O . LEU A 1 187 ? 5.296 -7.988 -8.631 1.00 96.25 187 LEU A O 1
ATOM 1417 N N . GLN A 1 188 ? 6.936 -9.264 -7.777 1.00 95.88 188 GLN A N 1
ATOM 1418 C CA . GLN A 1 188 ? 7.972 -8.233 -7.914 1.00 95.88 188 GLN A CA 1
ATOM 1419 C C . GLN A 1 188 ? 8.190 -7.870 -9.391 1.00 95.88 188 GLN A C 1
ATOM 1421 O O . GLN A 1 188 ? 8.231 -6.689 -9.733 1.00 95.88 188 GLN A O 1
ATOM 1426 N N . HIS A 1 189 ? 8.269 -8.870 -10.280 1.00 96.50 189 HIS A N 1
ATOM 1427 C CA . HIS A 1 189 ? 8.386 -8.652 -11.726 1.00 96.50 189 HIS A CA 1
ATOM 1428 C C . HIS A 1 189 ? 7.196 -7.865 -12.289 1.00 96.50 189 HIS A C 1
ATOM 1430 O O . HIS A 1 189 ? 7.405 -6.964 -13.104 1.00 96.50 189 HIS A O 1
ATOM 1436 N N . ARG A 1 190 ? 5.968 -8.169 -11.846 1.00 96.94 190 ARG A N 1
ATOM 1437 C CA . ARG A 1 190 ? 4.760 -7.428 -12.250 1.00 96.94 190 ARG A CA 1
ATOM 1438 C C . ARG A 1 190 ? 4.811 -5.976 -11.794 1.00 96.94 190 ARG A C 1
ATOM 1440 O O . ARG A 1 190 ? 4.661 -5.093 -12.626 1.00 96.94 190 ARG A O 1
ATOM 1447 N N . LEU A 1 191 ? 5.101 -5.720 -10.517 1.00 95.94 191 LEU A N 1
ATOM 1448 C CA . LEU A 1 191 ? 5.191 -4.358 -9.977 1.00 95.94 191 LEU A CA 1
ATOM 1449 C C . LEU A 1 191 ? 6.264 -3.523 -10.689 1.00 95.94 191 LEU A C 1
ATOM 1451 O O . LEU A 1 191 ? 6.006 -2.377 -11.042 1.00 95.94 191 LEU A O 1
ATOM 1455 N N . VAL A 1 192 ? 7.439 -4.102 -10.966 1.00 95.69 192 VAL A N 1
ATOM 1456 C CA . VAL A 1 192 ? 8.482 -3.433 -11.764 1.00 95.69 192 VAL A CA 1
ATOM 1457 C C . VAL A 1 192 ? 7.998 -3.158 -13.189 1.00 95.69 192 VAL A C 1
ATOM 1459 O O . VAL A 1 192 ? 8.206 -2.060 -13.693 1.00 95.69 192 VAL A O 1
ATOM 1462 N N . GLY A 1 193 ? 7.308 -4.109 -13.825 1.00 96.06 193 GLY A N 1
ATOM 1463 C CA . GLY A 1 193 ? 6.712 -3.901 -15.146 1.00 96.06 193 GLY A CA 1
ATOM 1464 C C . GLY A 1 193 ? 5.671 -2.776 -15.171 1.00 96.06 193 GLY A C 1
ATOM 1465 O O . GLY A 1 193 ? 5.641 -2.004 -16.122 1.00 96.06 193 GLY A O 1
ATOM 1466 N N . LEU A 1 194 ? 4.865 -2.631 -14.114 1.00 96.31 194 LEU A N 1
ATOM 1467 C CA . LEU A 1 194 ? 3.893 -1.539 -14.005 1.00 96.31 194 LEU A CA 1
ATOM 1468 C C . LEU A 1 194 ? 4.567 -0.170 -13.913 1.00 96.31 194 LEU A C 1
ATOM 1470 O O . LEU A 1 194 ? 4.067 0.771 -14.512 1.00 96.31 194 LEU A O 1
ATOM 1474 N N . VAL A 1 195 ? 5.701 -0.064 -13.214 1.00 95.44 195 VAL A N 1
ATOM 1475 C CA . VAL A 1 195 ? 6.494 1.178 -13.135 1.00 95.44 195 VAL A CA 1
ATOM 1476 C C . VAL A 1 195 ? 7.050 1.564 -14.501 1.00 95.44 195 VAL A C 1
ATOM 1478 O O . VAL A 1 195 ? 7.066 2.739 -14.853 1.00 95.44 195 VAL A O 1
ATOM 1481 N N . GLU A 1 196 ? 7.520 0.576 -15.262 1.00 94.12 196 GLU A N 1
ATOM 1482 C CA . GLU A 1 196 ? 8.053 0.785 -16.611 1.00 94.12 196 GLU A CA 1
ATOM 1483 C C . GLU A 1 196 ? 6.973 1.168 -17.625 1.00 94.12 196 GLU A C 1
ATOM 1485 O O . GLU A 1 196 ? 7.275 1.839 -18.606 1.00 94.12 196 GLU A O 1
ATOM 1490 N N . GLY A 1 197 ? 5.730 0.749 -17.381 1.00 92.88 197 GLY A N 1
ATOM 1491 C CA . GLY A 1 197 ? 4.560 1.113 -18.175 1.00 92.88 197 GLY A CA 1
ATOM 1492 C C . GLY A 1 197 ? 3.905 2.438 -17.775 1.00 92.88 197 GLY A C 1
ATOM 1493 O O . GLY A 1 197 ? 2.814 2.722 -18.260 1.00 92.88 197 GLY A O 1
ATOM 1494 N N . LEU A 1 198 ? 4.503 3.223 -16.870 1.00 93.50 198 LEU A N 1
ATOM 1495 C CA . LEU A 1 198 ? 4.025 4.574 -16.564 1.00 93.50 198 LEU A CA 1
ATOM 1496 C C . LEU A 1 198 ? 4.511 5.549 -17.642 1.00 93.50 198 LEU A C 1
ATOM 1498 O O . LEU A 1 198 ? 5.713 5.771 -17.786 1.00 93.50 198 LEU A O 1
ATOM 1502 N N . ASP A 1 199 ? 3.564 6.139 -18.372 1.00 87.94 199 ASP A N 1
ATOM 1503 C CA . ASP A 1 199 ? 3.852 7.076 -19.465 1.00 87.94 199 ASP A CA 1
ATOM 1504 C C . ASP A 1 199 ? 4.269 8.466 -18.958 1.00 87.94 199 ASP A C 1
ATOM 1506 O O . ASP A 1 199 ? 5.113 9.131 -19.567 1.00 87.94 199 ASP A O 1
ATOM 1510 N N . ASP A 1 200 ? 3.692 8.912 -17.837 1.00 91.00 200 ASP A N 1
ATOM 1511 C CA . ASP A 1 200 ? 4.065 10.176 -17.212 1.00 91.00 200 ASP A CA 1
ATOM 1512 C C . ASP A 1 200 ? 5.340 10.028 -16.371 1.00 91.00 200 ASP A C 1
ATOM 1514 O O . ASP A 1 200 ? 5.510 9.124 -15.544 1.00 91.00 200 ASP A O 1
ATOM 1518 N N . ILE A 1 201 ? 6.264 10.963 -16.580 1.00 88.69 201 ILE A N 1
ATOM 1519 C CA . ILE A 1 201 ? 7.587 10.894 -15.970 1.00 88.69 201 ILE A CA 1
ATOM 1520 C C . ILE A 1 201 ? 7.575 11.222 -14.473 1.00 88.69 201 ILE A C 1
ATOM 1522 O O . ILE A 1 201 ? 8.440 10.731 -13.746 1.00 88.69 201 ILE A O 1
ATOM 1526 N N . GLN A 1 202 ? 6.634 12.040 -13.995 1.00 89.56 202 GLN A N 1
ATOM 1527 C CA . GLN A 1 202 ? 6.501 12.341 -12.569 1.00 89.56 202 GLN A CA 1
ATOM 1528 C C . GLN A 1 202 ? 5.955 11.134 -11.824 1.00 89.56 202 GLN A C 1
ATOM 1530 O O . GLN A 1 202 ? 6.505 10.771 -10.783 1.00 89.56 202 GLN A O 1
ATOM 1535 N N . ASP A 1 203 ? 4.950 10.470 -12.389 1.00 92.38 203 ASP A N 1
ATOM 1536 C CA . ASP A 1 203 ? 4.375 9.253 -11.815 1.00 92.38 203 ASP A CA 1
ATOM 1537 C C . ASP A 1 203 ? 5.415 8.134 -11.758 1.00 92.38 203 ASP A C 1
ATOM 1539 O O . ASP A 1 203 ? 5.590 7.477 -10.727 1.00 92.38 203 ASP A O 1
ATOM 1543 N N . CYS A 1 204 ? 6.201 7.994 -12.827 1.00 92.50 204 CYS A N 1
ATOM 1544 C CA . CYS A 1 204 ? 7.347 7.097 -12.883 1.00 92.50 204 CYS A CA 1
ATOM 1545 C C . CYS A 1 204 ? 8.381 7.394 -11.780 1.00 92.50 204 CYS A C 1
ATOM 1547 O O . CYS A 1 204 ? 8.772 6.503 -11.019 1.00 92.50 204 CYS A O 1
ATOM 1549 N N . VAL A 1 205 ? 8.812 8.653 -11.643 1.00 91.81 205 VAL A N 1
ATOM 1550 C CA . VAL A 1 205 ? 9.772 9.061 -10.603 1.00 91.81 205 VAL A CA 1
ATOM 1551 C C . VAL A 1 205 ? 9.193 8.856 -9.200 1.00 91.81 205 VAL A C 1
ATOM 1553 O O . VAL A 1 205 ? 9.927 8.461 -8.291 1.00 91.81 205 VAL A O 1
ATOM 1556 N N . CYS A 1 206 ? 7.896 9.091 -9.000 1.00 91.31 206 CYS A N 1
ATOM 1557 C CA . CYS A 1 206 ? 7.207 8.843 -7.736 1.00 91.31 206 CYS A CA 1
ATOM 15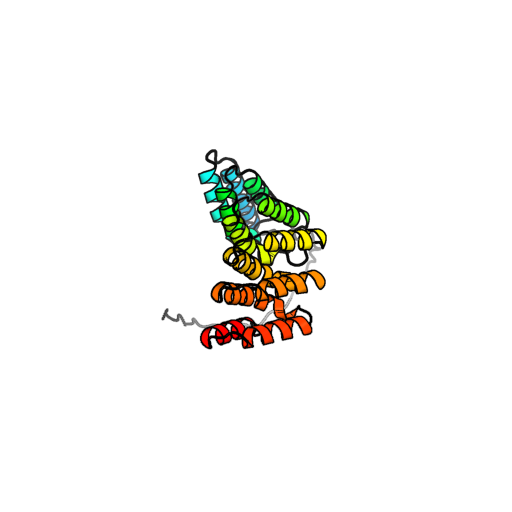58 C C . CYS A 1 206 ? 7.236 7.348 -7.374 1.00 91.31 206 CYS A C 1
ATOM 1560 O O . CYS A 1 206 ? 7.695 6.975 -6.289 1.00 91.31 206 CYS A O 1
ATOM 1562 N N . ALA A 1 207 ? 6.865 6.479 -8.316 1.00 95.06 207 ALA A N 1
ATOM 1563 C CA . ALA A 1 207 ? 6.892 5.031 -8.138 1.00 95.06 207 ALA A CA 1
ATOM 1564 C C . ALA A 1 207 ? 8.312 4.507 -7.844 1.00 95.06 207 ALA A C 1
ATOM 1566 O O . ALA A 1 207 ? 8.509 3.719 -6.914 1.00 95.06 207 ALA A O 1
ATOM 1567 N N . LEU A 1 208 ? 9.327 4.999 -8.567 1.00 94.81 208 LEU A N 1
ATOM 1568 C CA . LEU A 1 208 ? 10.735 4.656 -8.328 1.00 94.81 208 LEU A CA 1
ATOM 1569 C C . LEU A 1 208 ? 11.235 5.138 -6.957 1.00 94.81 208 LEU A C 1
ATOM 1571 O O . LEU A 1 208 ? 12.007 4.430 -6.309 1.00 94.81 208 LEU A O 1
ATOM 1575 N N . ASN A 1 209 ? 10.783 6.304 -6.483 1.00 91.12 209 ASN A N 1
ATOM 1576 C CA . ASN A 1 209 ? 11.078 6.804 -5.133 1.00 91.12 209 ASN A CA 1
ATOM 1577 C C . ASN A 1 209 ? 10.547 5.898 -4.029 1.00 91.12 209 ASN A C 1
ATOM 1579 O O . ASN A 1 209 ? 11.222 5.733 -3.007 1.00 91.12 209 ASN A O 1
ATOM 1583 N N . GLY A 1 210 ? 9.369 5.320 -4.235 1.00 90.25 210 GLY A N 1
ATOM 1584 C CA . GLY A 1 210 ? 8.820 4.315 -3.341 1.00 90.25 210 GLY A CA 1
ATOM 1585 C C . GLY A 1 210 ? 9.604 3.016 -3.397 1.00 90.25 210 GLY A C 1
ATOM 1586 O O . GLY A 1 210 ? 10.239 2.632 -2.416 1.00 90.25 210 GLY A O 1
ATOM 1587 N N . LEU A 1 211 ? 9.631 2.361 -4.562 1.00 90.69 211 LEU A N 1
ATOM 1588 C CA . LEU A 1 211 ? 10.295 1.064 -4.756 1.00 90.69 211 LEU A CA 1
ATOM 1589 C C . LEU A 1 211 ? 11.786 1.075 -4.417 1.00 90.69 211 LEU A C 1
ATOM 1591 O O . LEU A 1 211 ? 12.323 0.058 -3.974 1.00 90.69 211 LEU A O 1
ATOM 1595 N N . GLY A 1 212 ? 12.450 2.225 -4.545 1.00 89.19 212 GLY A N 1
ATOM 1596 C CA . GLY A 1 212 ? 13.817 2.432 -4.079 1.00 89.19 212 GLY A CA 1
ATOM 1597 C C . GLY A 1 212 ? 14.035 2.025 -2.618 1.00 89.19 212 GLY A C 1
ATOM 1598 O O . GLY A 1 212 ? 15.088 1.474 -2.297 1.00 89.19 212 GLY A O 1
ATOM 1599 N N . ALA A 1 213 ? 13.027 2.194 -1.751 1.00 87.50 213 ALA A N 1
ATOM 1600 C CA . ALA A 1 213 ? 13.093 1.803 -0.342 1.00 87.50 213 ALA A CA 1
ATOM 1601 C C . ALA A 1 213 ? 13.238 0.282 -0.135 1.00 87.50 213 ALA A C 1
ATOM 1603 O O . ALA A 1 213 ? 13.907 -0.140 0.806 1.00 87.50 213 ALA A O 1
ATOM 1604 N N . GLY A 1 214 ? 12.663 -0.540 -1.019 1.00 86.62 214 GLY A N 1
ATOM 1605 C CA . GLY A 1 214 ? 12.743 -2.007 -0.974 1.00 86.62 214 GLY A CA 1
ATOM 1606 C C . GLY A 1 214 ? 13.707 -2.613 -1.984 1.00 86.62 214 GLY A C 1
ATOM 1607 O O . GLY A 1 214 ? 13.885 -3.830 -1.998 1.00 86.62 214 GLY A O 1
ATOM 1608 N N . ARG A 1 215 ? 14.364 -1.791 -2.816 1.00 90.69 215 ARG A N 1
ATOM 1609 C CA . ARG A 1 215 ? 15.231 -2.251 -3.912 1.00 90.69 215 ARG A CA 1
ATOM 1610 C C . ARG A 1 215 ? 16.284 -3.254 -3.453 1.00 90.69 215 ARG A C 1
ATOM 1612 O O . ARG A 1 215 ? 16.551 -4.218 -4.161 1.00 90.69 215 ARG A O 1
ATOM 1619 N N . ALA A 1 216 ? 16.872 -3.044 -2.275 1.00 88.69 216 ALA A N 1
ATOM 1620 C CA . ALA A 1 216 ? 17.913 -3.917 -1.738 1.00 88.69 216 ALA A CA 1
ATOM 1621 C C . ALA A 1 216 ? 17.443 -5.369 -1.524 1.00 88.69 216 ALA A C 1
ATOM 1623 O O . ALA A 1 216 ? 18.269 -6.278 -1.577 1.00 88.69 216 ALA A O 1
ATOM 1624 N N . GLY A 1 217 ? 16.140 -5.582 -1.306 1.00 88.06 217 GLY A N 1
ATOM 1625 C CA . GLY A 1 217 ? 15.540 -6.906 -1.146 1.00 88.06 217 GLY A CA 1
ATOM 1626 C C . GLY A 1 217 ? 15.020 -7.534 -2.443 1.00 88.06 217 GLY A C 1
ATOM 1627 O O . GLY A 1 217 ? 14.601 -8.686 -2.421 1.00 88.06 217 GLY A O 1
ATOM 1628 N N . LEU A 1 218 ? 15.062 -6.819 -3.571 1.00 91.44 218 LEU A N 1
ATOM 1629 C CA . LEU A 1 218 ? 14.715 -7.380 -4.879 1.00 91.44 218 LEU A CA 1
ATOM 1630 C C . LEU A 1 218 ? 15.832 -8.290 -5.402 1.00 91.44 218 LEU A C 1
ATOM 1632 O O . LEU A 1 218 ? 17.012 -8.091 -5.095 1.00 91.44 218 LEU A O 1
ATOM 1636 N N . ALA A 1 219 ? 15.485 -9.232 -6.280 1.00 91.81 219 ALA A N 1
ATOM 1637 C CA . ALA A 1 219 ? 16.477 -9.984 -7.046 1.00 91.81 219 ALA A CA 1
ATOM 1638 C C . ALA A 1 219 ? 17.408 -9.034 -7.826 1.00 91.81 219 ALA A C 1
ATOM 1640 O O . ALA A 1 219 ? 16.967 -8.010 -8.351 1.00 91.81 219 ALA A O 1
ATOM 1641 N N . ARG A 1 220 ? 18.703 -9.376 -7.939 1.00 93.12 220 ARG A N 1
ATOM 1642 C CA . ARG A 1 220 ? 19.702 -8.517 -8.613 1.00 93.12 220 ARG A CA 1
ATOM 1643 C C . ARG A 1 220 ? 19.274 -8.108 -10.020 1.00 93.12 220 ARG A C 1
ATOM 1645 O O . ARG A 1 220 ? 19.483 -6.963 -10.401 1.00 93.12 220 ARG A O 1
ATOM 1652 N N . GLU A 1 221 ? 18.652 -9.017 -10.761 1.00 95.50 221 GLU A N 1
ATOM 1653 C CA . GLU A 1 221 ? 18.102 -8.742 -12.089 1.00 95.50 221 GLU A CA 1
ATOM 1654 C C . GLU A 1 221 ? 17.124 -7.558 -12.075 1.00 95.50 221 GLU A C 1
ATOM 1656 O O . GLU A 1 221 ? 17.305 -6.609 -12.835 1.00 95.50 221 GLU A O 1
ATOM 1661 N N . LEU A 1 222 ? 16.149 -7.558 -11.161 1.00 94.69 222 LEU A N 1
ATOM 1662 C CA . LEU A 1 222 ? 15.181 -6.469 -11.015 1.00 94.69 222 LEU A CA 1
ATOM 1663 C C . LEU A 1 222 ? 15.845 -5.166 -10.565 1.00 94.69 222 LEU A C 1
ATOM 1665 O O . LEU A 1 222 ? 15.489 -4.093 -11.048 1.00 94.69 222 LEU A O 1
ATOM 1669 N N . GLN A 1 223 ? 16.856 -5.244 -9.694 1.00 94.75 223 GLN A N 1
ATOM 1670 C CA . GLN A 1 223 ? 17.634 -4.063 -9.310 1.00 94.75 223 GLN A CA 1
ATOM 1671 C C . GLN A 1 223 ? 18.337 -3.431 -10.519 1.00 94.75 223 GLN A C 1
ATOM 1673 O O . GLN A 1 223 ? 18.318 -2.208 -10.662 1.00 94.75 223 GLN A O 1
ATOM 1678 N N . HIS A 1 224 ? 18.953 -4.247 -11.380 1.00 94.81 224 HIS A N 1
ATOM 1679 C CA . HIS A 1 224 ? 19.596 -3.781 -12.610 1.00 94.81 224 HIS A CA 1
ATOM 1680 C C . HIS A 1 224 ? 18.578 -3.240 -13.610 1.00 94.81 224 HIS A C 1
ATOM 1682 O O . HIS A 1 224 ? 18.810 -2.185 -14.196 1.00 94.81 224 HIS A O 1
ATOM 1688 N N . ARG A 1 225 ? 17.440 -3.920 -13.764 1.00 95.69 225 ARG A N 1
ATOM 1689 C CA . ARG A 1 225 ? 16.344 -3.506 -14.640 1.00 95.69 225 ARG A CA 1
ATOM 1690 C C . ARG A 1 225 ? 15.834 -2.107 -14.279 1.00 95.69 225 ARG A C 1
ATOM 1692 O O . ARG A 1 225 ? 15.833 -1.234 -15.141 1.00 95.69 225 ARG A O 1
ATOM 1699 N N . LEU A 1 226 ? 15.558 -1.850 -12.996 1.00 94.12 226 LEU A N 1
ATOM 1700 C CA . LEU A 1 226 ? 15.150 -0.525 -12.507 1.00 94.12 226 LEU A CA 1
ATOM 1701 C C . LEU A 1 226 ? 16.206 0.560 -12.765 1.00 94.12 226 LEU A C 1
ATOM 1703 O O . LEU A 1 226 ? 15.867 1.665 -13.179 1.00 94.12 226 LEU A O 1
ATOM 1707 N N . VAL A 1 227 ? 17.492 0.262 -12.542 1.00 95.12 227 VAL A N 1
ATOM 1708 C CA . VAL A 1 227 ? 18.582 1.226 -12.788 1.00 95.12 227 VAL A CA 1
ATOM 1709 C C . VAL A 1 227 ? 18.738 1.527 -14.279 1.00 95.12 227 VAL A C 1
ATOM 1711 O O . VAL A 1 227 ? 18.930 2.686 -14.651 1.00 95.12 227 VAL A O 1
ATOM 1714 N N . ASN A 1 228 ? 18.644 0.511 -15.136 1.00 95.69 228 ASN A N 1
ATOM 1715 C CA . ASN A 1 228 ? 18.725 0.676 -16.586 1.00 95.69 228 ASN A CA 1
ATOM 1716 C C . ASN A 1 228 ? 17.550 1.504 -17.108 1.00 95.69 228 ASN A C 1
ATOM 1718 O O . ASN A 1 228 ? 17.760 2.441 -17.876 1.00 95.69 228 ASN A O 1
ATOM 1722 N N . PHE A 1 229 ? 16.339 1.209 -16.637 1.00 94.88 229 PHE A N 1
ATOM 1723 C CA . PHE A 1 229 ? 15.145 1.978 -16.959 1.00 94.88 229 PHE A CA 1
ATOM 1724 C C . PHE A 1 229 ? 15.273 3.442 -16.510 1.00 94.88 229 PHE A C 1
ATOM 1726 O O . PHE A 1 229 ? 15.157 4.349 -17.332 1.00 94.88 229 PHE A O 1
ATOM 1733 N N . ALA A 1 230 ? 15.647 3.684 -15.247 1.00 94.31 230 ALA A N 1
ATOM 1734 C CA . ALA A 1 230 ? 15.890 5.031 -14.727 1.00 94.31 230 ALA A CA 1
ATOM 1735 C C . ALA A 1 230 ? 16.959 5.791 -15.535 1.00 94.31 230 ALA A C 1
ATOM 1737 O O . ALA A 1 230 ? 16.812 6.985 -15.788 1.00 94.31 230 ALA A O 1
ATOM 1738 N N . SER A 1 231 ? 18.015 5.101 -15.983 1.00 93.62 231 SER A N 1
ATOM 1739 C CA . SER A 1 231 ? 19.074 5.672 -16.831 1.00 93.62 231 SER A CA 1
ATOM 1740 C C . SER A 1 231 ? 18.590 6.020 -18.243 1.00 93.62 231 SER A C 1
ATOM 1742 O O . SER A 1 231 ? 19.125 6.944 -18.858 1.00 93.62 231 SER A O 1
ATOM 1744 N N . GLY A 1 232 ? 17.585 5.299 -18.745 1.00 92.44 232 GLY A N 1
ATOM 1745 C CA . GLY A 1 232 ? 16.961 5.508 -20.051 1.00 92.44 232 GLY A CA 1
ATOM 1746 C C . GLY A 1 232 ? 15.998 6.697 -20.112 1.00 92.44 232 GLY A C 1
ATOM 1747 O O . GLY A 1 232 ? 15.614 7.097 -21.209 1.00 92.44 232 GLY A O 1
ATOM 1748 N N . LEU A 1 233 ? 15.642 7.305 -18.972 1.00 92.12 233 LEU A N 1
ATOM 1749 C CA . LEU A 1 233 ? 14.767 8.480 -18.943 1.00 92.12 233 LEU A CA 1
ATOM 1750 C C . LEU A 1 233 ? 15.367 9.639 -19.755 1.00 92.12 233 LEU A C 1
ATOM 1752 O O . LEU A 1 233 ? 16.537 10.003 -19.586 1.00 92.12 233 LEU A O 1
ATOM 1756 N N . VAL A 1 234 ? 14.548 10.233 -20.629 1.00 90.94 234 VAL A N 1
ATOM 1757 C CA . VAL A 1 234 ? 14.960 11.235 -21.633 1.00 90.94 234 VAL A CA 1
ATOM 1758 C C . VAL A 1 234 ? 15.570 12.478 -20.986 1.00 90.94 234 VAL A C 1
ATOM 1760 O O . VAL A 1 234 ? 16.628 12.953 -21.399 1.00 90.94 234 VAL A O 1
ATOM 1763 N N . TRP A 1 235 ? 14.923 12.992 -19.943 1.00 87.81 235 TRP A N 1
ATOM 1764 C CA . TRP A 1 235 ? 15.273 14.269 -19.333 1.00 87.81 235 TRP A CA 1
ATOM 1765 C C . TRP A 1 235 ? 16.314 14.103 -18.214 1.00 87.81 235 TRP A C 1
ATOM 1767 O O . TRP A 1 235 ? 16.076 13.336 -17.274 1.00 87.81 235 TRP A O 1
ATOM 1777 N N . PRO A 1 236 ? 17.432 14.858 -18.236 1.00 91.00 236 PRO A N 1
ATOM 1778 C CA . PRO A 1 236 ? 18.517 14.705 -17.264 1.00 91.00 236 PRO A CA 1
ATOM 1779 C C . PRO A 1 236 ? 18.096 14.878 -15.800 1.00 91.00 236 PRO A C 1
ATOM 1781 O O . PRO A 1 236 ? 18.573 14.140 -14.942 1.00 91.00 236 PRO A O 1
ATOM 1784 N N . ILE A 1 237 ? 17.192 15.822 -15.510 1.00 90.06 237 ILE A N 1
ATOM 1785 C CA . ILE A 1 237 ? 16.716 16.072 -14.142 1.00 90.06 237 ILE A CA 1
ATOM 1786 C C . ILE A 1 237 ? 15.913 14.879 -13.606 1.00 90.06 237 ILE A C 1
ATOM 1788 O O . ILE A 1 237 ? 16.176 14.409 -12.504 1.00 90.06 237 ILE A O 1
ATOM 1792 N N . HIS A 1 238 ? 15.008 14.320 -14.414 1.00 90.06 238 HIS A N 1
ATOM 1793 C CA . HIS A 1 238 ? 14.192 13.165 -14.034 1.00 90.06 238 HIS A CA 1
ATOM 1794 C C . HIS A 1 238 ? 15.038 11.902 -13.897 1.00 90.06 238 HIS A C 1
ATOM 1796 O O . HIS A 1 238 ? 14.889 11.173 -12.921 1.00 90.06 238 HIS A O 1
ATOM 1802 N N . ARG A 1 239 ? 16.002 11.700 -14.802 1.00 93.62 239 ARG A N 1
ATOM 1803 C CA . ARG A 1 239 ? 17.018 10.647 -14.690 1.00 93.62 239 ARG A CA 1
ATOM 1804 C C . ARG A 1 239 ? 17.791 10.743 -13.376 1.00 93.62 239 ARG A C 1
ATOM 1806 O O . ARG A 1 239 ? 17.945 9.743 -12.683 1.00 93.62 239 ARG A O 1
ATOM 1813 N N . ALA A 1 240 ? 18.266 11.935 -13.015 1.00 93.31 240 ALA A N 1
ATOM 1814 C CA . ALA A 1 240 ? 18.996 12.144 -11.768 1.00 93.31 240 ALA A CA 1
ATOM 1815 C C . ALA A 1 240 ? 18.118 11.857 -10.539 1.00 93.31 240 ALA A C 1
ATOM 1817 O O . ALA A 1 240 ? 18.566 11.157 -9.632 1.00 93.31 240 ALA A O 1
ATOM 1818 N N . CYS A 1 241 ? 16.864 12.324 -10.529 1.00 90.75 241 CYS A N 1
ATOM 1819 C CA . CYS A 1 241 ? 15.904 12.030 -9.462 1.00 90.75 241 CYS A CA 1
ATOM 1820 C C . CYS A 1 241 ? 15.618 10.526 -9.338 1.00 90.75 241 CYS A C 1
ATOM 1822 O O . CYS A 1 241 ? 15.692 9.9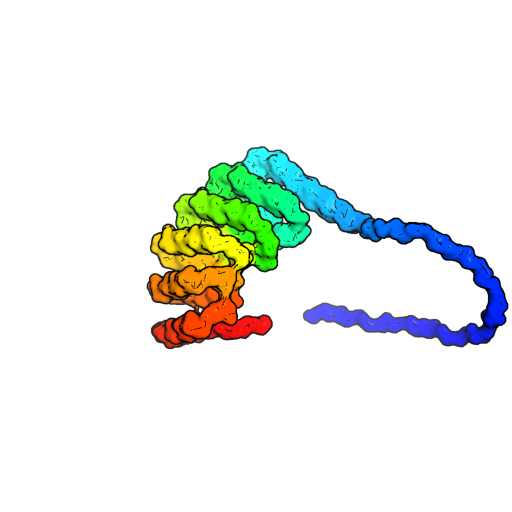81 -8.240 1.00 90.75 241 CYS A O 1
ATOM 1824 N N . ALA A 1 242 ? 15.350 9.846 -10.454 1.00 92.69 242 ALA A N 1
ATOM 1825 C CA . ALA A 1 242 ? 15.091 8.410 -10.499 1.00 92.69 242 ALA A CA 1
ATOM 1826 C C . ALA A 1 242 ? 16.305 7.581 -10.052 1.00 92.69 242 ALA A C 1
ATOM 1828 O O . ALA A 1 242 ? 16.168 6.613 -9.313 1.00 92.69 242 ALA A O 1
ATOM 1829 N N . LEU A 1 243 ? 17.519 7.963 -10.447 1.00 93.69 243 LEU A N 1
ATOM 1830 C CA . LEU A 1 243 ? 18.726 7.277 -9.988 1.00 93.69 243 LEU A CA 1
ATOM 1831 C C . LEU A 1 243 ? 18.991 7.535 -8.503 1.00 93.69 243 LEU A C 1
ATOM 1833 O O . LEU A 1 243 ? 19.330 6.597 -7.784 1.00 93.69 243 LEU A O 1
ATOM 1837 N N . ALA A 1 244 ? 18.789 8.767 -8.028 1.00 92.38 244 ALA A N 1
ATOM 1838 C CA . ALA A 1 244 ? 18.907 9.107 -6.612 1.00 92.38 244 ALA A CA 1
ATOM 1839 C C . ALA A 1 244 ? 17.908 8.319 -5.750 1.00 92.38 244 ALA A C 1
ATOM 1841 O O . ALA A 1 244 ? 18.277 7.835 -4.682 1.00 92.38 244 ALA A O 1
ATOM 1842 N N . ALA A 1 245 ? 16.682 8.125 -6.244 1.00 90.00 245 ALA A N 1
ATOM 1843 C CA . ALA A 1 245 ? 15.654 7.304 -5.611 1.00 90.00 245 ALA A CA 1
ATOM 1844 C C . ALA A 1 245 ? 16.103 5.855 -5.363 1.00 90.00 245 ALA A C 1
ATOM 1846 O O . ALA A 1 245 ? 15.752 5.265 -4.342 1.00 90.00 245 ALA A O 1
ATOM 1847 N N . LEU A 1 246 ? 16.895 5.295 -6.281 1.00 91.94 246 LEU A N 1
ATOM 1848 C CA . LEU A 1 246 ? 17.382 3.915 -6.228 1.00 91.94 246 LEU A CA 1
ATOM 1849 C C . LEU A 1 246 ? 18.687 3.766 -5.427 1.00 91.94 246 LEU A C 1
ATOM 1851 O O . LEU A 1 246 ? 19.147 2.642 -5.197 1.00 91.94 246 LEU A O 1
ATOM 1855 N N . LEU A 1 247 ? 19.316 4.858 -4.988 1.00 87.81 247 LEU A N 1
ATOM 1856 C CA . LEU A 1 247 ? 20.503 4.763 -4.144 1.00 87.81 247 LEU A CA 1
ATOM 1857 C C . LEU A 1 247 ? 20.149 4.182 -2.764 1.00 87.81 247 LEU A C 1
ATOM 1859 O O . LEU A 1 247 ? 19.055 4.421 -2.252 1.00 87.81 247 LEU A O 1
ATOM 1863 N N . PRO A 1 248 ? 21.067 3.427 -2.130 1.00 76.50 248 PRO A N 1
ATOM 1864 C CA . PRO A 1 248 ? 20.862 2.951 -0.767 1.00 76.50 248 PRO A CA 1
ATOM 1865 C C . PRO A 1 248 ? 20.598 4.132 0.175 1.00 76.50 248 PRO A C 1
ATOM 1867 O O . PRO A 1 248 ? 21.438 5.028 0.296 1.00 76.50 248 PRO A O 1
ATOM 1870 N N . ARG A 1 249 ? 19.443 4.132 0.848 1.00 71.88 249 ARG A N 1
ATOM 1871 C CA . ARG A 1 249 ? 19.157 5.090 1.922 1.00 71.88 249 ARG A CA 1
ATOM 1872 C C . ARG A 1 249 ? 19.923 4.635 3.170 1.00 71.88 249 ARG A C 1
ATOM 1874 O O . ARG A 1 249 ? 19.815 3.472 3.553 1.00 71.88 249 ARG A O 1
ATOM 1881 N N . ARG A 1 250 ? 20.779 5.516 3.698 1.00 50.09 250 ARG A N 1
ATOM 1882 C CA . ARG A 1 250 ? 21.580 5.275 4.910 1.00 50.09 250 ARG A CA 1
ATOM 1883 C C . ARG A 1 250 ? 20.734 5.379 6.168 1.00 50.09 250 ARG A C 1
ATOM 1885 O O . ARG A 1 250 ? 19.810 6.220 6.161 1.00 50.09 250 ARG A O 1
#

pLDDT: mean 82.37, std 20.56, range [27.89, 97.69]

Sequence (250 aa):
MPPHFSREFHGNSFGLFGKPSYIPQYRGSRLGTRRHPSCRTASELQQRIIVLIEGLNDPGDRAFALSGLGARLAGLAPQLQQRLIVLVEGLNDPKDRATALWDFGPGVAGLALAPELQQRLVGLVEGLDDPEYRGSTLMALGASFAGCAPELQHRLVGLVEGLDDPQYRGWALSGFGASVAGFAPELQHRLVGLVEGLDDIQDCVCALNGLGAGRAGLARELQHRLVNFASGLVWPIHRACALAALLPRR

Foldseek 3Di:
DDDDDDDDDDDDDDDDDDDDDDDDDDDDDDPPPPPDPVVVVVLVVLVVLLVVLVPDPDLQSSLVSLLVCQLVLLVHDLVSNVSSLVSLVPRPDLVSSLSSLLSNLNVLQPDPRDQVSLVSLLVNLVPNPDLLSNLSSLLSNLNNCAQHDQVSLVSLLVSLVPNPDLQSSLSNLLNVQNRLLRYDLVSVVSSLVSLLPRPDLVSSLSNLLRVLNNLVSHDVVSLVVQLVSLCPDPDPVSSVSSNVSNDDDD

Organism: Rhizobium leguminosarum (NCBI:txid384)

Radius of gyration: 25.97 Å; chains: 1; bounding box: 61×44×86 Å